Protein AF-A0A2N1MRS5-F1 (afdb_monomer_lite)

Organism: NCBI:txid588596

Radius of gyration: 23.53 Å; chains: 1; bounding box: 61×54×65 Å

Secondary structure (DSSP, 8-state):
-TTTT--S-EEEEEEEEE-----EEETTTTEEESBSS-HHHHB-SSTTHHHHHHHHHHHTT-B--EEEEEEEE-SSTTPPPEEEEEEEE-S---HHHHHHHHHHHHHHHHHTT--EEEEEE---HHHHHHHHHHHH-TT---EEEEEETTTTEEEEEEEETTEE-EEEE-HHHHHHHHHHHHHS-SS-EEETTEEE-HHHHHHHHHSTT-TTB-SSS-B-GGGTSS--TT-HHHHHHHTSHHHHHTTEETTEEPTTTHHHHHHHHHHHHHHHHHH-SS--HHHHHHHHHHHHHHHHHHHHHHHHHHHHTTTSS--HHHHSS-HHHHHHHHHHHHHHHHHHHHHHHH-TTS---GGGGS--

Sequence (360 aa):
MEVLKWTGPVVVIMDCTKICTKLTYSQELGCIVESTLSFDSTNVITYDDIHLKIKEIQDNKAITSQVRCVVLKIPISRIPPVVITLSPTKGDSKTQEIYAILKKIVDMSIQANINLISIGAHGAITEYNAQVLLMQGNDIQEFLTYDNKIYNVHFRAPIYSGKPIICIQDLKHAKKNGRNAIHSGAHFLVLGNHTVRYNQIYQLVQEENSALYGRFARPYMRDIINVDKQDDGAVYRVFCSTFLAQCQNNGHLDHDKAVLFIYLFIFGELFDLFLNRDISYKTRIIMAMHAYFFLSTWKNYIEQCAILHLAKWYNMNKSCISPQSFNIFCSLAESLVLLILAHRNYYSNYPFFPCEYGTE

pLDDT: mean 88.26, std 10.0, range [37.88, 97.75]

Foldseek 3Di:
DVVVPDPFEKEKEKEKAFDDWDFDQDPVLQFTPQFQDDRVLGHHPDPVCNVVSVVVRVVVVGGFGIWMWMWMDDLDPPGDIDTPDTHTDNVPDALVNLLVVVVVVLVVCVVVVHQYAEYEYQQDPSNVSSLVVQQVPPVADDWDWDDDPVLRDIFIFGQDPNHTYAYAYALLSLLLLLVCLQQVLQAFADDPPATRHLVLLVVLQVDPQHLQDDPPPDGVVCLSPVDDSNDSPSSCSQLDPRNLCSCADVNHGDPNCPVVSVSSPLSSLLSCLQVPPPDDLVSSLVSLVSNLVSLVVSVVVLVVVCVVVVVPPGDCCHHHRHPSSSVNSNSSSSSSVSQVSSCVPPVVVDDDRSNSNHND

Structure (mmCIF, N/CA/C/O backbone):
data_AF-A0A2N1MRS5-F1
#
_entry.id   AF-A0A2N1MRS5-F1
#
loop_
_atom_site.group_PDB
_atom_site.id
_atom_site.type_symbol
_atom_site.label_atom_id
_atom_site.label_alt_id
_atom_site.label_comp_id
_atom_site.label_asym_id
_atom_site.label_entity_id
_atom_site.label_seq_id
_atom_site.pdbx_PDB_ins_code
_atom_site.Cartn_x
_atom_site.Cartn_y
_atom_site.Cartn_z
_atom_site.occupancy
_atom_site.B_iso_or_equiv
_atom_site.auth_seq_id
_atom_site.auth_comp_id
_atom_site.auth_asym_id
_atom_site.auth_atom_id
_atom_site.pdbx_PDB_model_num
ATOM 1 N N . MET A 1 1 ? -20.422 -10.493 13.449 1.00 59.09 1 MET A N 1
ATOM 2 C CA . MET A 1 1 ? -19.806 -11.790 13.081 1.00 59.09 1 MET A CA 1
ATOM 3 C C . MET A 1 1 ? -20.617 -12.980 13.566 1.00 59.09 1 MET A C 1
ATOM 5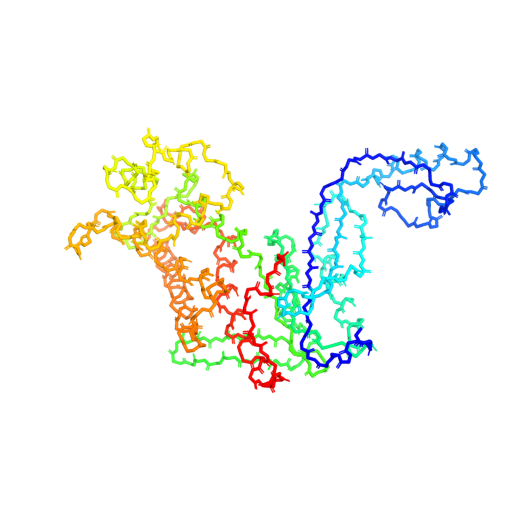 O O . MET A 1 1 ? -20.731 -13.926 12.804 1.00 59.09 1 MET A O 1
ATOM 9 N N . GLU A 1 2 ? -21.234 -12.930 14.750 1.00 60.25 2 GLU A N 1
ATOM 10 C CA . GLU A 1 2 ? -22.045 -14.041 15.282 1.00 60.25 2 GLU A CA 1
ATOM 11 C C . GLU A 1 2 ? -23.216 -14.455 14.379 1.00 60.25 2 GLU A C 1
ATOM 13 O O . GLU A 1 2 ? -23.404 -15.643 14.140 1.00 60.25 2 GLU A O 1
ATOM 18 N N . VAL A 1 3 ? -23.934 -13.494 13.783 1.00 65.94 3 VAL A N 1
ATOM 19 C CA . VAL A 1 3 ? -25.040 -13.784 12.844 1.00 65.94 3 VAL A CA 1
ATOM 20 C C . VAL A 1 3 ? -24.550 -14.504 11.579 1.00 65.94 3 VAL A C 1
ATOM 22 O O . VAL A 1 3 ? -25.229 -15.384 11.063 1.00 65.94 3 VAL A O 1
ATOM 25 N N . LEU A 1 4 ? -23.344 -14.170 11.103 1.00 68.44 4 LEU A N 1
ATOM 26 C CA . LEU A 1 4 ? -22.718 -14.785 9.925 1.00 68.44 4 LEU A CA 1
ATOM 27 C C . LEU A 1 4 ? -21.925 -16.059 10.265 1.00 68.44 4 LEU A C 1
ATOM 29 O O . LEU A 1 4 ? -21.485 -16.751 9.352 1.00 68.44 4 LEU A O 1
ATOM 33 N N . LYS A 1 5 ? -21.687 -16.339 11.557 1.00 81.06 5 LYS A N 1
ATOM 34 C CA . LYS A 1 5 ? -20.779 -17.387 12.065 1.00 81.06 5 LYS A CA 1
ATOM 35 C C . LYS A 1 5 ? -19.408 -17.410 11.367 1.00 81.06 5 LYS A C 1
ATOM 37 O O . LYS A 1 5 ? -18.787 -18.459 11.217 1.00 81.06 5 LYS A O 1
ATOM 42 N N . TRP A 1 6 ? -18.935 -16.242 10.932 1.00 87.88 6 TRP A N 1
ATOM 43 C CA . TRP A 1 6 ? -17.655 -16.106 10.244 1.00 87.88 6 TRP A CA 1
ATOM 44 C C . TRP A 1 6 ? -16.503 -16.255 11.236 1.00 87.88 6 TRP A C 1
ATOM 46 O O . TRP A 1 6 ? -16.427 -15.503 12.206 1.00 87.88 6 TRP A O 1
ATOM 56 N N . THR A 1 7 ? -15.599 -17.199 10.972 1.00 90.00 7 THR A N 1
ATOM 57 C CA . THR A 1 7 ? -14.373 -17.418 11.762 1.00 90.00 7 THR A CA 1
ATOM 58 C C . THR A 1 7 ? -13.104 -17.245 10.922 1.00 90.00 7 THR A C 1
ATOM 60 O O . THR A 1 7 ? -12.004 -17.549 11.375 1.00 90.00 7 THR A O 1
ATOM 63 N N . GLY A 1 8 ? -13.239 -16.750 9.691 1.00 93.12 8 GLY A N 1
ATOM 64 C CA . GLY A 1 8 ? -12.118 -16.500 8.794 1.00 93.12 8 GLY A CA 1
ATOM 65 C C . GLY A 1 8 ? -11.467 -15.132 9.003 1.00 93.12 8 GLY A C 1
ATOM 66 O O . GLY A 1 8 ? -11.785 -14.426 9.964 1.00 93.12 8 GLY A O 1
ATOM 67 N N . PRO A 1 9 ? -10.563 -14.736 8.095 1.00 95.50 9 PRO A N 1
ATOM 68 C CA . PRO A 1 9 ? -9.841 -13.475 8.196 1.00 95.50 9 PRO A CA 1
ATOM 69 C C . PRO A 1 9 ? -10.765 -12.257 8.102 1.00 95.50 9 PRO A C 1
ATOM 71 O O . PRO A 1 9 ? -11.813 -12.290 7.453 1.00 95.50 9 PRO A O 1
ATOM 74 N N . VAL A 1 10 ? -10.345 -11.162 8.729 1.00 95.31 10 VAL A N 1
ATOM 75 C CA . VAL A 1 10 ? -10.998 -9.849 8.701 1.00 95.31 10 VAL A CA 1
ATOM 76 C C . VAL A 1 10 ? -9.936 -8.788 8.444 1.00 95.31 10 VAL A C 1
ATOM 78 O O . VAL A 1 10 ? -8.813 -8.889 8.942 1.00 95.31 10 VAL A O 1
ATOM 81 N N . VAL A 1 11 ? -10.281 -7.777 7.656 1.00 95.50 11 VAL A N 1
ATOM 82 C CA . VAL A 1 11 ? -9.401 -6.649 7.349 1.00 95.50 11 VAL A CA 1
ATOM 83 C C . VAL A 1 11 ? -9.970 -5.370 7.944 1.00 95.50 11 VAL A C 1
ATOM 85 O O . VAL A 1 11 ? -11.188 -5.200 8.034 1.00 95.50 11 VAL A O 1
ATOM 88 N N . VAL A 1 12 ? -9.080 -4.480 8.362 1.00 95.12 12 VAL A N 1
ATOM 89 C CA . VAL A 1 12 ? -9.419 -3.111 8.744 1.00 95.12 12 VAL A CA 1
ATOM 90 C C . VAL A 1 12 ? -8.981 -2.182 7.629 1.00 95.12 12 VAL A C 1
ATOM 92 O O . VAL A 1 12 ? -7.875 -2.308 7.116 1.00 95.12 12 VAL A O 1
ATOM 95 N N . ILE A 1 13 ? -9.832 -1.231 7.283 1.00 92.50 13 ILE A N 1
ATOM 96 C CA . ILE A 1 13 ? -9.544 -0.168 6.327 1.00 92.50 13 ILE A CA 1
ATOM 97 C C . ILE A 1 13 ? -9.707 1.158 7.058 1.00 92.50 13 ILE A C 1
ATOM 99 O O . ILE A 1 13 ? -10.668 1.339 7.809 1.00 92.50 13 ILE A O 1
ATOM 103 N N . MET A 1 14 ? -8.767 2.073 6.851 1.00 90.75 14 MET A N 1
ATOM 104 C CA . MET A 1 14 ? -8.806 3.405 7.435 1.00 90.75 14 MET A CA 1
ATOM 105 C C . MET A 1 14 ? -8.568 4.465 6.365 1.00 90.75 14 MET A C 1
ATOM 107 O O . MET A 1 14 ? -7.627 4.354 5.581 1.00 90.75 14 MET A O 1
ATOM 111 N N . ASP A 1 15 ? -9.405 5.500 6.374 1.00 88.06 15 ASP A N 1
ATOM 112 C CA . ASP A 1 15 ? -9.257 6.668 5.507 1.00 88.06 15 ASP A CA 1
ATOM 113 C C . ASP A 1 15 ? -9.795 7.934 6.193 1.00 88.06 15 ASP A C 1
ATOM 115 O O . ASP A 1 15 ? -10.580 7.865 7.147 1.00 88.06 15 ASP A O 1
ATOM 119 N N . CYS A 1 16 ? -9.363 9.101 5.721 1.00 88.81 16 CYS A N 1
ATOM 120 C CA . CYS A 1 16 ? -9.832 10.401 6.183 1.00 88.81 16 CYS A CA 1
ATOM 121 C C . CYS A 1 16 ? -10.627 11.101 5.076 1.00 88.81 16 CYS A C 1
ATOM 123 O O . CYS A 1 16 ? -10.085 11.502 4.047 1.00 88.81 16 CYS A O 1
ATOM 125 N N . THR A 1 17 ? -11.913 11.343 5.315 1.00 87.94 17 THR A N 1
ATOM 126 C CA . THR A 1 17 ? -12.773 12.076 4.378 1.00 87.94 17 THR A CA 1
ATOM 127 C C . THR A 1 17 ? -12.916 13.529 4.815 1.00 87.94 17 THR A C 1
ATOM 129 O O . THR A 1 17 ? -13.194 13.813 5.979 1.00 87.94 17 THR A O 1
ATOM 132 N N . LYS A 1 18 ? -12.742 14.472 3.883 1.00 89.25 18 LYS A N 1
ATOM 133 C CA . LYS A 1 18 ? -12.986 15.900 4.139 1.00 89.25 18 LYS A CA 1
ATOM 134 C C . LYS A 1 18 ? -14.472 16.165 4.351 1.00 89.25 18 LYS A C 1
ATOM 136 O O . LYS A 1 18 ? -15.300 15.661 3.596 1.00 89.25 18 LYS A O 1
ATOM 141 N N . ILE A 1 19 ? -14.783 17.008 5.328 1.00 89.81 19 ILE A N 1
ATOM 142 C CA . ILE A 1 19 ? -16.147 17.464 5.608 1.00 89.81 19 ILE A CA 1
ATOM 143 C C . ILE A 1 19 ? -16.257 18.978 5.424 1.00 89.81 19 ILE A C 1
ATOM 145 O O . ILE A 1 19 ? -15.255 19.698 5.438 1.00 89.81 19 ILE A O 1
ATOM 149 N N . CYS A 1 20 ? -17.480 19.469 5.234 1.00 86.75 20 CYS A N 1
ATOM 150 C CA . CYS A 1 20 ? -17.743 20.900 5.318 1.00 86.75 20 CYS A CA 1
ATOM 151 C C . CYS A 1 20 ? -17.624 21.319 6.783 1.00 86.75 20 CYS A C 1
ATOM 153 O O . CYS A 1 20 ? -18.300 20.754 7.627 1.00 86.75 20 CYS A O 1
ATOM 155 N N . THR A 1 21 ? -16.750 22.273 7.089 1.00 84.06 21 THR A N 1
ATOM 156 C CA . THR A 1 21 ? -16.469 22.662 8.473 1.00 84.06 21 THR A CA 1
ATOM 157 C C . THR A 1 21 ? -17.586 23.538 9.034 1.00 84.06 21 THR A C 1
ATOM 159 O O . THR A 1 21 ? -17.714 24.696 8.613 1.00 84.06 21 THR A O 1
ATOM 162 N N . LYS A 1 22 ? -18.372 23.036 9.991 1.00 86.62 22 LYS A N 1
ATOM 163 C CA . LYS A 1 22 ? -19.460 23.797 10.609 1.00 86.62 22 LYS A CA 1
ATOM 164 C C . LYS A 1 22 ? -19.758 23.361 12.050 1.00 86.62 22 LYS A C 1
ATOM 166 O O . LYS A 1 22 ? -20.411 22.360 12.316 1.00 86.62 22 LYS A O 1
ATOM 171 N N . LEU A 1 23 ? -19.444 24.229 13.008 1.00 88.88 23 LEU A N 1
ATOM 172 C CA . LEU A 1 23 ? -19.906 24.031 14.383 1.00 88.88 23 LEU A CA 1
ATOM 173 C C . LEU A 1 23 ? -21.428 24.167 14.453 1.00 88.88 23 LEU A C 1
ATOM 175 O O . LEU A 1 23 ? -21.988 25.214 14.121 1.00 88.88 23 LEU A O 1
ATOM 179 N N . THR A 1 24 ? -22.087 23.098 14.886 1.00 88.69 24 THR A N 1
ATOM 180 C CA . THR A 1 24 ? -23.544 23.041 15.022 1.00 88.69 24 THR A CA 1
ATOM 181 C C . THR A 1 24 ? -23.887 22.446 16.381 1.00 88.69 24 THR A C 1
ATOM 183 O O . THR A 1 24 ? -23.226 21.519 16.839 1.00 88.69 24 THR A O 1
ATOM 186 N N . TYR A 1 25 ? -24.911 22.975 17.044 1.00 90.62 25 TYR A N 1
ATOM 187 C CA . TYR A 1 25 ? -25.465 22.345 18.239 1.00 90.62 25 TYR A CA 1
ATOM 188 C C . TYR A 1 25 ? -26.387 21.192 17.831 1.00 90.62 25 TYR A C 1
ATOM 190 O O . TYR A 1 25 ? -27.307 21.391 17.034 1.00 90.62 25 TYR A O 1
ATOM 198 N N . SER A 1 26 ? -26.145 19.998 18.369 1.00 90.12 26 SER A N 1
ATOM 199 C CA . SER A 1 26 ? -27.042 18.855 18.218 1.00 90.12 26 SER A CA 1
ATOM 200 C C . SER A 1 26 ? -27.942 18.751 19.443 1.00 90.12 26 SER A C 1
ATOM 202 O O . SER A 1 26 ? -27.465 18.454 20.535 1.00 90.12 26 SER A O 1
ATOM 204 N N . GLN A 1 27 ? -29.247 18.963 19.258 1.00 87.25 27 GLN A N 1
ATOM 205 C CA . GLN A 1 27 ? -30.243 18.772 20.319 1.00 87.25 27 GLN A CA 1
ATOM 206 C C . GLN A 1 27 ? -30.321 17.313 20.780 1.00 87.25 27 GLN A C 1
ATOM 208 O O . GLN A 1 27 ? -30.519 17.057 21.960 1.00 87.25 27 GLN A O 1
ATOM 213 N N . GLU A 1 28 ? -30.137 16.364 19.860 1.00 90.12 28 GLU A N 1
ATOM 214 C CA . GLU A 1 28 ? -30.202 14.931 20.156 1.00 90.12 28 GLU A CA 1
ATOM 215 C C . GLU A 1 28 ? -29.023 14.469 21.020 1.00 90.12 28 GLU A C 1
ATOM 217 O O . GLU A 1 28 ? -29.198 13.673 21.938 1.00 90.12 28 GLU A O 1
ATOM 222 N N . LEU A 1 29 ? -27.824 14.999 20.755 1.00 87.56 29 LEU A N 1
ATOM 223 C CA . LEU A 1 29 ? -26.613 14.658 21.509 1.00 87.56 29 LEU A CA 1
ATOM 224 C C . LEU A 1 29 ? -26.349 15.605 22.688 1.00 87.56 29 LEU A C 1
ATOM 226 O O . LEU A 1 29 ? -25.484 15.319 23.510 1.00 87.56 29 LEU A O 1
ATOM 230 N N . GLY A 1 30 ? -27.045 16.741 22.757 1.00 90.81 30 GLY A N 1
ATOM 231 C CA . GLY A 1 30 ? -26.833 17.765 23.779 1.00 90.81 30 GLY A CA 1
ATOM 232 C C . GLY A 1 30 ? -25.467 18.457 23.706 1.00 90.81 30 GLY A C 1
ATOM 233 O O . GLY A 1 30 ? -25.034 19.041 24.690 1.00 90.81 30 GLY A O 1
ATOM 234 N N . CYS A 1 31 ? -24.761 18.418 22.572 1.00 91.56 31 CYS A N 1
ATOM 235 C CA . CYS A 1 31 ? -23.399 18.947 22.461 1.00 91.56 31 CYS A CA 1
ATOM 236 C C . CYS A 1 31 ? -23.152 19.709 21.152 1.00 91.56 31 CYS A C 1
ATOM 238 O O . CYS A 1 31 ? -23.919 19.613 20.187 1.00 91.56 31 CYS A O 1
ATOM 240 N N . ILE A 1 32 ? -22.060 20.476 21.113 1.00 90.25 32 ILE A N 1
ATOM 241 C CA . ILE A 1 32 ? -21.549 21.048 19.863 1.00 90.25 32 ILE A CA 1
ATOM 242 C C . ILE A 1 32 ? -20.824 19.951 19.075 1.00 90.25 32 ILE A C 1
ATOM 244 O O . ILE A 1 32 ? -19.834 19.384 19.546 1.00 90.25 32 ILE A O 1
ATOM 248 N N . VAL A 1 33 ? -21.312 19.671 17.867 1.00 88.50 33 VAL A N 1
ATOM 249 C CA . VAL A 1 33 ? -20.729 18.693 16.939 1.00 88.50 33 VAL A CA 1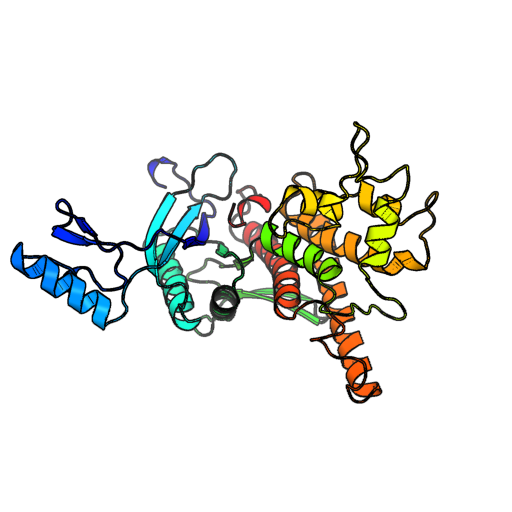
ATOM 250 C C . VAL A 1 33 ? -19.720 19.344 15.988 1.00 88.50 33 VAL A C 1
ATOM 252 O O . VAL A 1 33 ? -19.610 20.568 15.910 1.00 88.50 33 VAL A O 1
ATOM 255 N N . GLU A 1 34 ? -18.969 18.504 15.268 1.00 85.00 34 GLU A N 1
ATOM 256 C CA . GLU A 1 34 ? -17.892 18.905 14.344 1.00 85.00 34 GLU A CA 1
ATOM 257 C C . GLU A 1 34 ? -16.701 19.606 15.026 1.00 85.00 34 GLU A C 1
ATOM 259 O O . GLU A 1 34 ? -15.955 20.383 14.424 1.00 85.00 34 GLU A O 1
ATOM 264 N N . SER A 1 35 ? -16.450 19.244 16.284 1.00 89.25 35 SER A N 1
ATOM 265 C CA . SER A 1 35 ? -15.265 19.617 17.057 1.00 89.25 35 SER A CA 1
ATOM 266 C C . SER A 1 35 ? -14.330 18.421 17.250 1.00 89.25 35 SER A C 1
ATOM 268 O O . SER A 1 35 ? -14.785 17.283 17.356 1.00 89.25 35 SER A O 1
ATOM 270 N N . THR A 1 36 ? -13.024 18.676 17.331 1.00 87.75 36 THR A N 1
ATOM 271 C CA . THR A 1 36 ? -12.027 17.659 17.705 1.00 87.75 36 THR A CA 1
ATOM 272 C C . THR A 1 36 ? -11.884 17.488 19.218 1.00 87.75 36 THR A C 1
ATOM 274 O O . THR A 1 36 ? -11.064 16.685 19.658 1.00 87.75 36 THR A O 1
ATOM 277 N N . LEU A 1 37 ? -12.603 18.278 20.022 1.00 89.00 37 LEU A N 1
ATOM 278 C CA . LEU A 1 37 ? -12.591 18.141 21.477 1.00 89.00 37 LEU A CA 1
ATOM 279 C C . LEU A 1 37 ? -13.489 16.978 21.938 1.00 89.00 37 LEU A C 1
ATOM 281 O O . LEU A 1 37 ? -14.309 16.464 21.177 1.00 89.00 37 LEU A O 1
ATOM 285 N N . SER A 1 38 ? -13.322 16.547 23.190 1.00 87.38 38 SER A N 1
ATOM 286 C CA . SER A 1 38 ? -14.124 15.464 23.766 1.00 87.38 38 SER A CA 1
ATOM 287 C C . SER A 1 38 ? -15.578 15.883 23.977 1.00 87.38 38 SER A C 1
ATOM 289 O O . SER A 1 38 ? -15.875 17.066 24.145 1.00 87.38 38 SER A O 1
ATOM 291 N N . PHE A 1 39 ? -16.475 14.899 24.062 1.00 86.62 39 PHE A N 1
ATOM 292 C CA . PHE A 1 39 ? -17.882 15.136 24.387 1.00 86.62 39 PHE A CA 1
ATOM 293 C C . PHE A 1 39 ? -18.048 15.991 25.651 1.00 86.62 39 PHE A C 1
ATOM 295 O O . PHE A 1 39 ? -18.755 16.988 25.622 1.00 86.62 39 PHE A O 1
ATOM 302 N N . ASP A 1 40 ? -17.323 15.674 26.726 1.00 86.94 40 ASP A N 1
ATOM 303 C CA . ASP A 1 40 ? -17.431 16.398 28.002 1.00 86.94 40 ASP A CA 1
ATOM 304 C C . ASP A 1 40 ? -17.091 17.887 27.872 1.00 86.94 40 ASP A C 1
ATOM 306 O O . ASP A 1 40 ? -17.656 18.731 28.564 1.00 86.94 40 ASP A O 1
ATOM 310 N N . SER A 1 41 ? -16.181 18.225 26.958 1.00 85.56 41 SER A N 1
ATOM 311 C CA . SER A 1 41 ? -15.789 19.612 26.709 1.00 85.56 41 SER A CA 1
ATOM 312 C C . SER A 1 41 ? -16.766 20.369 25.806 1.00 85.56 41 SER A C 1
ATOM 314 O O . SER A 1 41 ? -16.842 21.594 25.908 1.00 85.56 41 SER A O 1
ATOM 316 N N . THR A 1 42 ? -17.524 19.668 24.955 1.00 88.75 42 THR A N 1
ATOM 317 C CA . THR A 1 42 ? -18.494 20.261 24.018 1.00 88.75 42 THR A CA 1
ATOM 318 C C . THR A 1 42 ? -19.948 20.108 24.455 1.00 88.75 42 THR A C 1
ATOM 320 O O . THR A 1 42 ? -20.839 20.623 23.776 1.00 88.75 42 THR A O 1
ATOM 323 N N . ASN A 1 43 ? -20.190 19.411 25.564 1.00 91.88 43 ASN A N 1
ATOM 324 C CA . ASN A 1 43 ? -21.505 19.223 26.156 1.00 91.88 43 ASN A CA 1
ATOM 325 C C . ASN A 1 43 ? -22.111 20.572 26.576 1.00 91.88 43 ASN A C 1
ATOM 327 O O . ASN A 1 43 ? -21.421 21.440 27.121 1.00 91.88 43 ASN A O 1
ATOM 331 N N . VAL A 1 44 ? -23.402 20.739 26.308 1.00 88.38 44 VAL A N 1
ATOM 332 C CA . VAL A 1 44 ? -24.176 21.958 26.545 1.00 88.38 44 VAL A CA 1
ATOM 333 C C . VAL A 1 44 ? -25.259 21.624 27.563 1.00 88.38 44 VAL A C 1
ATOM 335 O O . VAL A 1 44 ? -26.181 20.864 27.274 1.00 88.38 44 VAL A O 1
ATOM 338 N N . ILE A 1 45 ? -25.153 22.204 28.759 1.00 86.44 45 ILE A N 1
ATOM 339 C CA . ILE A 1 45 ? -26.121 21.980 29.841 1.00 86.44 45 ILE A CA 1
ATOM 340 C C . ILE A 1 45 ? -27.287 22.965 29.706 1.00 86.44 45 ILE A C 1
ATOM 342 O O . ILE A 1 45 ? -28.446 22.583 29.866 1.00 86.44 45 ILE A O 1
ATOM 346 N N . THR A 1 46 ? -26.994 24.225 29.376 1.00 86.75 46 THR A N 1
ATOM 347 C CA . THR A 1 46 ? -27.992 25.279 29.158 1.00 86.75 46 THR A CA 1
ATOM 348 C C . THR A 1 46 ? -27.817 25.938 27.790 1.00 86.75 46 THR A C 1
ATOM 350 O O . THR A 1 46 ? -26.726 25.945 27.227 1.00 86.75 46 THR A O 1
ATOM 353 N N . TYR A 1 47 ? -28.887 26.520 27.235 1.00 84.19 47 TYR A N 1
ATOM 354 C CA . TYR A 1 47 ? -28.826 27.190 25.926 1.00 84.19 47 TYR A CA 1
ATOM 355 C C . TYR A 1 47 ? -27.809 28.342 25.882 1.00 84.19 47 TYR A C 1
ATOM 357 O O . TYR A 1 47 ? -27.208 28.581 24.835 1.00 84.19 47 TYR A O 1
ATOM 365 N N . ASP A 1 48 ? -27.566 29.005 27.013 1.00 86.00 48 ASP A N 1
ATOM 366 C CA . ASP A 1 48 ? -26.590 30.094 27.117 1.00 86.00 48 ASP A CA 1
ATOM 367 C C . ASP A 1 48 ? -25.141 29.596 26.948 1.00 86.00 48 ASP A C 1
ATOM 369 O O . ASP A 1 48 ? -24.276 30.327 26.451 1.00 86.00 48 ASP A O 1
ATOM 373 N N . ASP A 1 49 ? -24.879 28.320 27.255 1.00 88.25 49 ASP A N 1
ATOM 374 C CA . ASP A 1 49 ? -23.554 27.707 27.116 1.00 88.25 49 ASP A CA 1
ATOM 375 C C . ASP A 1 49 ? -23.156 27.492 25.650 1.00 88.25 49 ASP A C 1
ATOM 377 O O . ASP A 1 49 ? -21.967 27.375 25.351 1.00 88.25 49 ASP A O 1
ATOM 381 N N . ILE A 1 50 ? -24.112 27.473 24.712 1.00 88.88 50 ILE A N 1
ATOM 382 C CA . ILE A 1 50 ? -23.849 27.205 23.287 1.00 88.88 50 ILE A CA 1
ATOM 383 C C . ILE A 1 50 ? -22.808 28.184 22.741 1.00 88.88 50 ILE A C 1
ATOM 385 O O . ILE A 1 50 ? -21.818 27.775 22.130 1.00 88.88 50 ILE A O 1
ATOM 389 N N . HIS A 1 51 ? -23.003 29.483 22.978 1.00 89.75 51 HIS A N 1
ATOM 390 C CA . HIS A 1 51 ? -22.096 30.512 22.473 1.00 89.75 51 HIS A CA 1
ATOM 391 C C . HIS A 1 51 ? -20.726 30.461 23.155 1.00 89.75 51 HIS A C 1
ATOM 393 O O . HIS A 1 51 ? -19.709 30.665 22.489 1.00 89.75 51 HIS A O 1
ATOM 399 N N . LEU A 1 52 ? -20.689 30.142 24.452 1.00 90.12 52 LEU A N 1
ATOM 400 C CA . LEU A 1 52 ? -19.445 29.977 25.204 1.00 90.12 52 LEU A CA 1
ATOM 401 C C . LEU A 1 52 ? -18.637 28.788 24.674 1.00 90.12 52 LEU A C 1
ATOM 403 O O . LEU A 1 52 ? -17.448 28.935 24.395 1.00 90.12 52 LEU A O 1
ATOM 407 N N . LYS A 1 53 ? -19.291 27.645 24.445 1.00 90.94 53 LYS A N 1
ATOM 408 C CA . LYS A 1 53 ? -18.659 26.433 23.910 1.00 90.94 53 LYS A CA 1
ATOM 409 C C . LYS A 1 53 ? -18.188 26.592 22.476 1.00 90.94 53 LYS A C 1
ATOM 411 O O . LYS A 1 53 ? -17.076 26.180 22.153 1.00 90.94 53 LYS A O 1
ATOM 416 N N . ILE A 1 54 ? -18.974 27.242 21.620 1.00 89.81 54 ILE A N 1
ATOM 417 C CA . ILE A 1 54 ? -18.533 27.566 20.257 1.00 89.81 54 ILE A CA 1
ATOM 418 C C . ILE A 1 54 ? -17.278 28.443 20.297 1.00 89.81 54 ILE A C 1
ATOM 420 O O . ILE A 1 54 ? -16.320 28.160 19.574 1.00 89.81 54 ILE A O 1
ATOM 424 N N . LYS A 1 55 ? -17.255 29.468 21.157 1.00 90.12 55 LYS A N 1
ATOM 425 C CA . LYS A 1 55 ? -16.096 30.351 21.300 1.00 90.12 55 LYS A CA 1
ATOM 426 C C . LYS A 1 55 ? -14.868 29.599 21.821 1.00 90.12 55 LYS A C 1
ATOM 428 O O . LYS A 1 55 ? -13.800 29.724 21.239 1.00 90.12 55 LYS A O 1
ATOM 433 N N . GLU A 1 56 ? -15.031 28.743 22.827 1.00 91.44 56 GLU A N 1
ATOM 434 C CA . GLU A 1 56 ? -13.959 27.887 23.355 1.00 91.44 56 GLU A CA 1
ATOM 435 C C . GLU A 1 56 ? -13.361 26.972 22.268 1.00 91.44 56 GLU A C 1
ATOM 437 O O . GLU A 1 56 ? -12.140 26.839 22.151 1.00 91.44 56 GLU A O 1
ATOM 442 N N . ILE A 1 57 ? -14.202 26.370 21.420 1.00 90.38 57 ILE A N 1
ATOM 443 C CA . ILE A 1 57 ? -13.749 25.536 20.296 1.00 90.38 57 ILE A CA 1
ATOM 444 C C . ILE A 1 57 ? -12.978 26.376 19.268 1.00 90.38 57 ILE A C 1
ATOM 446 O O . ILE A 1 57 ? -11.954 25.924 18.745 1.00 90.38 57 ILE A O 1
ATOM 450 N N . GLN A 1 58 ? -13.446 27.591 18.975 1.00 90.25 58 GLN A N 1
ATOM 451 C CA . GLN A 1 58 ? -12.780 28.516 18.054 1.00 90.25 58 GLN A CA 1
ATOM 452 C C . GLN A 1 58 ? -11.424 28.986 18.594 1.00 90.25 58 GLN A C 1
ATOM 454 O O . GLN A 1 58 ? -10.433 28.924 17.861 1.00 90.25 58 GLN A O 1
ATOM 459 N N . ASP A 1 59 ? -11.360 29.370 19.869 1.00 92.00 59 ASP A N 1
ATOM 460 C CA . ASP A 1 59 ? -10.142 29.827 20.544 1.00 92.00 59 ASP A CA 1
ATOM 461 C C . ASP A 1 59 ? -9.081 28.710 20.576 1.00 92.00 59 ASP A C 1
ATOM 463 O O . ASP A 1 59 ? -7.907 28.942 20.274 1.00 92.00 59 ASP A O 1
ATOM 467 N N . ASN A 1 60 ? -9.507 27.461 20.802 1.00 89.94 60 ASN A N 1
ATOM 468 C CA . ASN A 1 60 ? -8.654 26.267 20.731 1.00 89.94 60 ASN A CA 1
ATOM 469 C C . ASN A 1 60 ? -8.361 25.786 19.295 1.00 89.94 60 ASN A C 1
ATOM 471 O O . ASN A 1 60 ? -7.687 24.766 19.094 1.00 89.94 60 ASN A O 1
ATOM 475 N N . LYS A 1 61 ? -8.879 26.481 18.273 1.00 89.38 61 LYS A N 1
ATOM 476 C CA . LYS A 1 61 ? -8.794 26.102 16.851 1.00 89.38 61 LYS A CA 1
ATOM 477 C C . LYS A 1 61 ? -9.237 24.658 16.602 1.00 89.38 61 LYS A C 1
ATOM 479 O O . LYS A 1 61 ? -8.659 23.975 15.759 1.00 89.38 61 LYS A O 1
ATOM 484 N N . ALA A 1 62 ? -10.210 24.161 17.360 1.00 89.19 62 ALA A N 1
ATOM 485 C CA . ALA A 1 62 ? -10.605 22.754 17.425 1.00 89.19 62 ALA A CA 1
ATOM 486 C C . ALA A 1 62 ? -11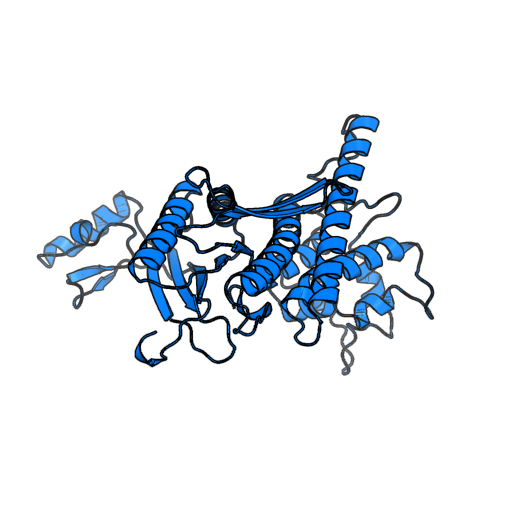.727 22.372 16.443 1.00 89.19 62 ALA A C 1
ATOM 488 O O . ALA A 1 62 ? -12.442 21.398 16.650 1.00 89.19 62 ALA A O 1
ATOM 489 N N . ILE A 1 63 ? -11.873 23.130 15.356 1.00 89.56 63 ILE A N 1
ATOM 490 C CA . ILE A 1 63 ? -12.861 22.860 14.310 1.00 89.56 63 ILE A CA 1
ATOM 491 C C . ILE A 1 63 ? -12.389 21.677 13.465 1.00 89.56 63 ILE A C 1
ATOM 493 O O . ILE A 1 63 ? -11.241 21.637 13.013 1.00 89.56 63 ILE A O 1
ATOM 497 N N . THR A 1 64 ? -13.284 20.721 13.246 1.00 90.12 64 THR A N 1
ATOM 498 C CA . THR A 1 64 ? -13.015 19.524 12.446 1.00 90.12 64 THR A CA 1
ATOM 499 C C . THR A 1 64 ? -13.004 19.867 10.962 1.00 90.12 64 THR A C 1
ATOM 501 O O . THR A 1 64 ? -13.899 20.559 10.485 1.00 90.12 64 THR A O 1
ATOM 504 N N . SER A 1 65 ? -12.019 19.359 10.219 1.00 90.81 65 SER A N 1
ATOM 505 C CA . SER A 1 65 ? -11.949 19.491 8.753 1.00 90.81 65 SER A CA 1
ATOM 506 C C . SER A 1 65 ? -12.096 18.158 8.023 1.00 90.81 65 SER A C 1
ATOM 508 O O . SER A 1 65 ? -12.401 18.117 6.828 1.00 90.81 65 SER A O 1
ATOM 510 N N . GLN A 1 66 ? -11.875 17.057 8.738 1.00 91.25 66 GLN A N 1
ATOM 511 C CA . GLN A 1 66 ? -11.902 15.702 8.221 1.00 91.25 66 GLN A CA 1
ATOM 512 C C . GLN A 1 66 ? -12.487 14.752 9.264 1.00 91.25 66 GLN A C 1
ATOM 514 O O . GLN A 1 66 ? -12.374 14.973 10.467 1.00 91.25 66 GLN A O 1
ATOM 519 N N . VAL A 1 67 ? -13.062 13.649 8.810 1.00 90.56 67 VAL A N 1
ATOM 520 C CA . VAL A 1 67 ? -13.462 12.537 9.670 1.00 90.56 67 VAL A CA 1
ATOM 521 C C . VAL A 1 67 ? -12.651 11.324 9.263 1.00 90.56 67 VAL A C 1
ATOM 523 O O . VAL A 1 67 ? -12.653 10.926 8.099 1.00 90.56 67 VAL A O 1
ATOM 526 N N . ARG A 1 68 ? -11.949 10.739 10.231 1.00 90.94 68 ARG A N 1
ATOM 527 C CA . ARG A 1 68 ? -11.282 9.454 10.068 1.00 90.94 68 ARG A CA 1
ATOM 528 C C . ARG A 1 68 ? -12.306 8.348 10.240 1.00 90.94 68 ARG A C 1
ATOM 530 O O . ARG A 1 68 ? -12.879 8.204 11.319 1.00 90.94 68 ARG A O 1
ATOM 537 N N . CYS A 1 69 ? -12.513 7.576 9.189 1.00 91.81 69 CYS A N 1
ATOM 538 C CA . CYS A 1 69 ? -13.363 6.403 9.198 1.00 91.81 69 CYS A CA 1
ATOM 539 C C . CYS A 1 69 ? -12.493 5.156 9.336 1.00 91.81 69 CYS A C 1
ATOM 541 O O . CYS A 1 69 ? -11.509 5.002 8.613 1.00 91.81 69 CYS A O 1
ATOM 543 N N . VAL A 1 70 ? -12.851 4.275 10.268 1.00 92.88 70 VAL A N 1
ATOM 544 C CA . VAL A 1 70 ? -12.257 2.941 10.393 1.00 92.88 70 VAL A CA 1
ATOM 545 C C . VAL A 1 70 ? -13.349 1.914 10.179 1.00 92.88 70 VAL A C 1
ATOM 547 O O . VAL A 1 70 ? -14.392 1.932 10.841 1.00 92.88 70 VAL A O 1
ATOM 550 N N . VAL A 1 71 ? -13.077 0.994 9.272 1.00 93.88 71 VAL A N 1
ATOM 551 C CA . VAL A 1 71 ? -14.038 0.040 8.746 1.00 93.88 71 VAL A CA 1
ATOM 552 C C . VAL A 1 71 ? -13.493 -1.374 8.898 1.00 93.88 71 VAL A C 1
ATOM 554 O O . VAL A 1 71 ? -12.339 -1.625 8.567 1.00 93.88 71 VAL A O 1
ATOM 557 N N . LEU A 1 72 ? -14.323 -2.309 9.362 1.00 93.94 72 LEU A N 1
ATOM 558 C CA . LEU A 1 72 ? -14.066 -3.747 9.254 1.00 93.94 72 LEU A CA 1
ATOM 559 C C . LEU A 1 72 ? -14.699 -4.296 7.992 1.00 93.94 72 LEU A C 1
ATOM 561 O O . LEU A 1 72 ? -15.866 -4.034 7.703 1.00 93.94 72 LEU A O 1
ATOM 565 N N . LYS A 1 73 ? -13.959 -5.150 7.299 1.00 93.38 73 LYS A N 1
ATOM 566 C CA . LYS A 1 73 ? -14.435 -5.844 6.111 1.00 93.38 73 LYS A CA 1
ATOM 567 C C . LYS A 1 73 ? -14.029 -7.311 6.184 1.00 93.38 73 LYS A C 1
ATOM 569 O O . LYS A 1 73 ? -12.915 -7.652 6.577 1.00 93.38 73 LYS A O 1
ATOM 574 N N . ILE A 1 74 ? -14.949 -8.196 5.816 1.00 94.00 74 ILE A N 1
ATOM 575 C CA . ILE A 1 74 ? -14.590 -9.579 5.494 1.00 94.00 74 ILE A CA 1
ATOM 576 C C . ILE A 1 74 ? -14.048 -9.538 4.062 1.00 94.00 74 ILE A C 1
ATOM 578 O O . ILE A 1 74 ? -14.759 -9.023 3.199 1.00 94.00 74 ILE A O 1
ATOM 582 N N . PRO A 1 75 ? -12.827 -10.034 3.786 1.00 92.56 75 PRO A N 1
ATOM 583 C CA . PRO A 1 75 ? -12.166 -9.883 2.490 1.00 92.56 75 PRO A CA 1
ATOM 584 C C . PRO A 1 75 ? -12.732 -10.859 1.442 1.00 92.56 75 PRO A C 1
ATOM 586 O O . PRO A 1 75 ? -12.016 -11.661 0.847 1.00 92.56 75 PRO A O 1
ATOM 589 N N . ILE A 1 76 ? -14.050 -10.815 1.254 1.00 88.62 76 ILE A N 1
ATOM 590 C CA . ILE A 1 76 ? -14.824 -11.565 0.272 1.00 88.62 76 ILE A CA 1
ATOM 591 C C . ILE A 1 76 ? -15.793 -10.583 -0.375 1.00 88.62 76 ILE A C 1
ATOM 593 O O . ILE A 1 76 ? -16.471 -9.807 0.300 1.00 88.62 76 ILE A O 1
ATOM 597 N N . SER A 1 77 ? -15.884 -10.660 -1.698 1.00 83.50 77 SER A N 1
ATOM 598 C CA . SER A 1 77 ? -16.761 -9.795 -2.471 1.00 83.50 77 SER A CA 1
ATOM 599 C C . SER A 1 77 ? -18.221 -9.891 -2.012 1.00 83.50 77 SER A C 1
ATOM 601 O O . SER A 1 77 ? -18.711 -10.969 -1.670 1.00 83.50 77 SER A O 1
ATOM 603 N N . ARG A 1 78 ? -18.940 -8.763 -2.091 1.00 85.19 78 ARG A N 1
ATOM 604 C CA . ARG A 1 78 ? -20.378 -8.617 -1.776 1.00 85.19 78 ARG A CA 1
ATOM 605 C C . ARG A 1 78 ? -20.754 -8.703 -0.295 1.00 85.19 78 ARG A C 1
ATOM 607 O O . ARG A 1 78 ? -21.943 -8.648 0.010 1.00 85.19 78 ARG A O 1
ATOM 614 N N . ILE A 1 79 ? -19.789 -8.789 0.618 1.00 87.06 79 ILE A N 1
ATOM 615 C CA . ILE A 1 79 ? -20.060 -8.588 2.044 1.00 87.06 79 ILE A CA 1
ATOM 616 C C . ILE A 1 79 ? -19.884 -7.099 2.358 1.00 87.06 79 ILE A C 1
ATOM 618 O O . ILE A 1 79 ? -18.799 -6.563 2.122 1.00 87.06 79 ILE A O 1
ATOM 622 N N . PRO A 1 80 ? -20.923 -6.411 2.866 1.00 88.44 80 PRO A N 1
ATOM 623 C CA . PRO A 1 80 ? -20.810 -4.997 3.166 1.00 88.44 80 PRO A CA 1
ATOM 624 C C . PRO A 1 80 ? -19.832 -4.765 4.329 1.00 88.44 80 PRO A C 1
ATOM 626 O O . PRO A 1 80 ? -19.843 -5.523 5.307 1.00 88.44 80 PRO A O 1
ATOM 629 N N . PRO A 1 81 ? -19.000 -3.717 4.246 1.00 91.38 81 PRO A N 1
ATOM 630 C CA . PRO A 1 81 ? -18.176 -3.291 5.363 1.00 91.38 81 PRO A CA 1
ATOM 631 C C . PRO A 1 81 ? -19.012 -2.804 6.556 1.00 91.38 81 PRO A C 1
ATOM 633 O O . PRO A 1 81 ? -20.140 -2.336 6.400 1.00 91.38 81 PRO A O 1
ATOM 636 N N . VAL A 1 82 ? -18.421 -2.849 7.749 1.00 91.69 82 VAL A N 1
ATOM 637 C CA . VAL A 1 82 ? -18.995 -2.316 8.990 1.00 91.69 82 VAL A CA 1
ATOM 638 C C . VAL A 1 82 ? -18.112 -1.187 9.506 1.00 91.69 82 VAL A C 1
ATOM 640 O O . VAL A 1 82 ? -16.936 -1.397 9.794 1.00 91.69 82 VAL A O 1
ATOM 643 N N . VAL A 1 83 ? -18.679 0.007 9.658 1.00 93.12 83 VAL A N 1
ATOM 644 C CA . VAL A 1 83 ? -17.986 1.141 10.285 1.00 93.12 83 VAL A CA 1
ATOM 645 C C . VAL A 1 83 ? -17.841 0.866 11.783 1.00 93.12 83 VAL A C 1
ATOM 647 O O . VAL A 1 83 ? -18.842 0.643 12.461 1.00 93.12 83 VAL A O 1
ATOM 650 N N . ILE A 1 84 ? -16.609 0.874 12.303 1.00 91.25 84 ILE A N 1
ATOM 651 C CA . ILE A 1 84 ? -16.351 0.725 13.747 1.00 91.25 84 ILE A CA 1
ATOM 652 C C . ILE A 1 84 ? -16.280 2.087 14.430 1.00 91.25 84 ILE A C 1
ATOM 654 O O . ILE A 1 84 ? -16.772 2.256 15.541 1.00 91.25 84 ILE A O 1
ATOM 658 N N . THR A 1 85 ? -15.603 3.048 13.798 1.00 91.12 85 THR A N 1
ATOM 659 C CA . THR A 1 85 ? -15.406 4.374 14.385 1.00 91.12 85 THR A CA 1
ATOM 660 C C . THR A 1 85 ? -15.347 5.454 13.318 1.00 91.12 85 THR A C 1
ATOM 662 O O . THR A 1 85 ? -14.774 5.267 12.243 1.00 91.12 85 THR A O 1
ATOM 665 N N . LEU A 1 86 ? -15.932 6.597 13.665 1.00 90.81 86 LEU A N 1
ATOM 666 C CA . LEU A 1 86 ? -15.813 7.869 12.972 1.00 90.81 86 LEU A CA 1
ATOM 667 C C . LEU A 1 86 ? -15.203 8.851 13.965 1.00 90.81 86 LEU A C 1
ATOM 669 O O . LEU A 1 86 ? -15.806 9.158 14.991 1.00 90.81 86 LEU A O 1
ATOM 673 N N . SER A 1 87 ? -13.985 9.305 13.696 1.00 88.88 87 SER A N 1
ATOM 674 C CA . SER A 1 87 ? -13.248 10.176 14.610 1.00 88.88 87 SER A CA 1
ATOM 675 C C . SER A 1 87 ? -12.954 11.520 13.943 1.00 88.88 87 SER A C 1
ATOM 677 O O . SER A 1 87 ? -12.291 11.538 12.902 1.00 88.88 87 SER A O 1
ATOM 679 N N . PRO A 1 88 ? -13.420 12.647 14.508 1.00 89.50 88 PRO A N 1
ATOM 680 C CA . PRO A 1 88 ? -13.131 13.966 13.962 1.00 89.50 88 PRO A CA 1
ATOM 681 C C . PRO A 1 88 ? -11.629 14.265 14.030 1.00 89.50 88 PRO A C 1
ATOM 683 O O . PRO A 1 88 ? -10.953 13.954 15.011 1.00 89.50 88 PRO A O 1
ATOM 686 N N . THR A 1 89 ? -11.091 14.870 12.976 1.00 88.81 89 THR A N 1
ATOM 687 C CA . THR A 1 89 ? -9.689 15.285 12.877 1.00 88.81 89 THR A CA 1
ATOM 688 C C . THR A 1 89 ? -9.546 16.555 12.033 1.00 88.81 89 THR A C 1
ATOM 690 O O . THR A 1 89 ? -10.444 16.950 11.285 1.00 88.81 89 THR A O 1
ATOM 693 N N . LYS A 1 90 ? -8.401 17.231 12.151 1.00 87.25 90 LYS A N 1
ATOM 694 C CA . LYS A 1 90 ? -8.049 18.383 11.304 1.00 87.25 90 LYS A CA 1
ATOM 695 C C . LYS A 1 90 ? -7.209 17.981 10.089 1.00 87.25 90 LYS A C 1
ATOM 697 O O . LYS A 1 90 ? -6.831 18.839 9.293 1.00 87.25 90 LYS A O 1
ATOM 702 N N . GLY A 1 91 ? -6.911 16.687 9.948 1.00 82.25 91 GLY A N 1
ATOM 703 C CA . GLY A 1 91 ? -6.018 16.171 8.909 1.00 82.25 91 GLY A CA 1
ATOM 704 C C . GLY A 1 91 ? -4.533 16.427 9.181 1.00 82.25 91 GLY A C 1
ATOM 705 O O . GLY A 1 91 ? -3.712 16.244 8.289 1.00 82.25 91 GLY A O 1
ATOM 706 N N . ASP A 1 92 ? -4.184 16.843 10.399 1.00 83.75 92 ASP A N 1
ATOM 707 C CA . ASP A 1 92 ? -2.823 17.133 10.865 1.00 83.75 92 ASP A CA 1
ATOM 708 C C . ASP A 1 92 ? -2.298 16.082 11.862 1.00 83.75 92 ASP A C 1
ATOM 710 O O . ASP A 1 92 ? -1.266 16.291 12.501 1.00 83.75 92 ASP A O 1
ATOM 714 N N . SER A 1 93 ? -2.994 14.942 11.983 1.00 85.50 93 SER A N 1
ATOM 715 C CA . SER A 1 93 ? -2.630 13.873 12.917 1.00 85.50 93 SER A CA 1
ATOM 716 C C . SER A 1 93 ? -1.200 13.391 12.684 1.00 85.50 93 SER A C 1
ATOM 718 O O . SER A 1 93 ? -0.799 13.067 11.558 1.00 85.50 93 SER A O 1
ATOM 720 N N . LYS A 1 94 ? -0.437 13.290 13.771 1.00 91.62 94 LYS A N 1
ATOM 721 C CA . LYS A 1 94 ? 0.957 12.837 13.724 1.00 91.62 94 LYS A CA 1
ATOM 722 C C . LYS A 1 94 ? 1.033 11.320 13.584 1.00 91.62 94 LYS A C 1
ATOM 724 O O . LYS A 1 94 ? 0.152 10.592 14.034 1.00 91.62 94 LYS A O 1
ATOM 729 N N . THR A 1 95 ? 2.154 10.829 13.056 1.00 92.19 95 THR A N 1
ATOM 730 C CA . THR A 1 95 ? 2.443 9.390 12.927 1.00 92.19 95 THR A CA 1
ATOM 731 C C . THR A 1 95 ? 2.186 8.611 14.223 1.00 92.19 95 THR A C 1
ATOM 733 O O . THR A 1 95 ? 1.581 7.549 14.183 1.00 92.19 95 THR A O 1
ATOM 736 N N . GLN A 1 96 ? 2.605 9.143 15.378 1.00 94.38 96 GLN A N 1
ATOM 737 C CA . GLN A 1 96 ? 2.441 8.467 16.674 1.00 94.38 96 GLN A CA 1
ATOM 738 C C . GLN A 1 96 ? 0.979 8.378 17.130 1.00 94.38 96 GLN A C 1
ATOM 740 O O . GLN A 1 96 ? 0.572 7.375 17.705 1.00 94.38 96 GLN A O 1
ATOM 745 N N . GLU A 1 97 ? 0.169 9.396 16.834 1.00 92.81 97 GLU A N 1
ATOM 746 C CA . GLU A 1 97 ? -1.265 9.389 17.146 1.00 92.81 97 GLU A CA 1
ATOM 747 C C . GLU A 1 97 ? -1.990 8.344 16.294 1.00 92.81 97 GLU A C 1
ATOM 749 O O . GLU A 1 97 ? -2.806 7.577 16.801 1.00 92.81 97 GLU A O 1
ATOM 754 N N . ILE A 1 98 ? -1.644 8.264 15.005 1.00 92.75 98 ILE A N 1
ATOM 755 C CA . ILE A 1 98 ? -2.192 7.251 14.097 1.00 92.75 98 ILE A CA 1
ATOM 756 C C . ILE A 1 98 ? -1.741 5.853 14.533 1.00 92.75 98 ILE A C 1
ATOM 758 O O . ILE A 1 98 ? -2.563 4.946 14.609 1.00 92.75 98 ILE A O 1
ATOM 762 N N . TYR A 1 99 ? -0.467 5.680 14.890 1.00 94.62 99 TYR A N 1
ATOM 763 C CA . TYR A 1 99 ? 0.055 4.416 15.412 1.00 94.62 99 TYR A CA 1
ATOM 764 C C . TYR A 1 99 ? -0.700 3.959 16.669 1.00 94.62 99 TYR A C 1
ATOM 766 O O . TYR A 1 99 ? -1.101 2.799 16.748 1.00 94.62 99 TYR A O 1
ATOM 774 N N . ALA A 1 100 ? -0.977 4.868 17.610 1.00 94.44 100 ALA A N 1
ATOM 775 C CA . ALA A 1 100 ? -1.764 4.558 18.802 1.00 94.44 100 ALA A CA 1
ATOM 776 C C . ALA A 1 100 ? -3.190 4.090 18.455 1.00 94.44 100 ALA A C 1
ATOM 778 O O . ALA A 1 100 ? -3.694 3.145 19.066 1.00 94.44 100 ALA A O 1
ATOM 779 N N . ILE A 1 101 ? -3.825 4.697 17.444 1.00 93.12 101 ILE A N 1
ATOM 780 C CA . ILE A 1 101 ? -5.128 4.247 16.931 1.00 93.12 101 ILE A CA 1
ATOM 781 C C . ILE A 1 101 ? -5.017 2.832 16.351 1.00 93.12 101 ILE A C 1
ATOM 783 O O . ILE A 1 101 ? -5.817 1.968 16.711 1.00 93.12 101 ILE A O 1
ATOM 787 N N . LEU A 1 102 ? -4.019 2.570 15.498 1.00 94.50 102 LEU A N 1
ATOM 788 C CA . LEU A 1 102 ? -3.807 1.246 14.905 1.00 94.50 102 LEU A CA 1
ATOM 789 C C . LEU A 1 102 ? -3.581 0.180 15.981 1.00 94.50 102 LEU A C 1
ATOM 791 O O . LEU A 1 102 ? -4.219 -0.870 15.950 1.00 94.50 102 LEU A O 1
ATOM 795 N N . LYS A 1 103 ? -2.737 0.470 16.975 1.00 94.94 103 LYS A N 1
ATOM 796 C CA . LYS A 1 103 ? -2.465 -0.438 18.091 1.00 94.94 103 LYS A CA 1
ATOM 797 C C . LYS A 1 103 ? -3.728 -0.729 18.905 1.00 94.94 103 LYS A C 1
ATOM 799 O O . LYS A 1 103 ? -4.024 -1.891 19.167 1.00 94.94 103 LYS A O 1
ATOM 804 N N . LYS A 1 104 ? -4.532 0.298 19.201 1.00 95.06 104 LYS A N 1
ATOM 805 C CA . LYS A 1 104 ? -5.824 0.131 19.879 1.00 95.06 104 LYS A CA 1
ATOM 806 C C . LYS A 1 104 ? -6.780 -0.757 19.079 1.00 95.06 104 LYS A C 1
ATOM 808 O O . LYS A 1 104 ? -7.469 -1.581 19.670 1.00 95.06 104 LYS A O 1
ATOM 813 N N . ILE A 1 105 ? -6.822 -0.624 17.751 1.00 94.94 105 ILE A N 1
ATOM 814 C CA . ILE A 1 105 ? -7.633 -1.496 16.884 1.00 94.94 105 ILE A CA 1
ATOM 815 C C . ILE A 1 105 ? -7.164 -2.950 16.978 1.00 94.94 105 ILE A C 1
ATOM 817 O O . ILE A 1 105 ? -8.000 -3.845 17.111 1.00 94.94 105 ILE A O 1
ATOM 821 N N . VAL A 1 106 ? -5.850 -3.189 16.957 1.00 95.31 106 VAL A N 1
ATOM 822 C CA . VAL A 1 106 ? -5.280 -4.529 17.148 1.00 95.31 106 VAL A CA 1
ATOM 823 C C . VAL A 1 106 ? -5.701 -5.105 18.499 1.00 95.31 106 VAL A C 1
ATOM 825 O O . VAL A 1 106 ? -6.267 -6.198 18.541 1.00 95.31 106 VAL A O 1
ATOM 828 N N . ASP A 1 107 ? -5.521 -4.357 19.584 1.00 94.88 107 ASP A N 1
ATOM 829 C CA . ASP A 1 107 ? -5.841 -4.825 20.935 1.00 94.88 107 ASP A CA 1
ATOM 830 C C . ASP A 1 107 ? -7.350 -5.097 21.104 1.00 94.88 107 ASP A C 1
ATOM 832 O O . ASP A 1 107 ? -7.739 -6.144 21.627 1.00 94.88 107 ASP A O 1
ATOM 836 N N . MET A 1 108 ? -8.215 -4.223 20.572 1.00 94.81 108 MET A N 1
ATOM 837 C CA . MET A 1 108 ? -9.669 -4.446 20.545 1.00 94.81 108 MET A CA 1
ATOM 838 C C . MET A 1 108 ? -10.045 -5.677 19.712 1.00 94.81 108 MET A C 1
ATOM 840 O O . MET A 1 108 ? -10.934 -6.432 20.105 1.00 94.81 108 MET A O 1
ATOM 844 N N . SER A 1 109 ? -9.370 -5.917 18.582 1.00 94.50 109 SER A N 1
ATOM 845 C CA . SER A 1 109 ? -9.629 -7.101 17.753 1.00 94.50 109 SER A CA 1
ATOM 846 C C . SER A 1 109 ? -9.283 -8.399 18.486 1.00 94.50 109 SER A C 1
ATOM 848 O O . SER A 1 109 ? -10.015 -9.380 18.370 1.00 94.50 109 SER A O 1
ATOM 850 N N . ILE A 1 110 ? -8.225 -8.392 19.301 1.00 93.75 110 ILE A N 1
ATOM 851 C CA . ILE A 1 110 ? -7.830 -9.533 20.133 1.00 93.75 110 ILE A CA 1
ATOM 852 C C . ILE A 1 110 ? -8.874 -9.770 21.226 1.00 93.75 110 ILE A C 1
ATOM 854 O O . ILE A 1 110 ? -9.357 -10.892 21.366 1.00 93.75 110 ILE A O 1
ATOM 858 N N . GLN A 1 111 ? -9.274 -8.716 21.946 1.00 94.31 111 GLN A N 1
ATOM 859 C CA . GLN A 1 111 ? -10.291 -8.793 23.004 1.00 94.31 111 GLN A CA 1
ATOM 860 C C . GLN A 1 111 ? -11.642 -9.294 22.480 1.00 94.31 111 GLN A C 1
ATOM 862 O O . GLN A 1 111 ? -12.297 -10.105 23.128 1.00 94.31 111 GLN A O 1
ATOM 867 N N . ALA A 1 112 ? -12.037 -8.855 21.283 1.00 92.25 112 ALA A N 1
ATOM 868 C CA . ALA A 1 112 ? -13.268 -9.284 20.623 1.00 92.25 112 ALA A CA 1
ATOM 869 C C . ALA A 1 112 ? -13.149 -10.648 19.913 1.00 92.25 112 ALA A C 1
ATOM 871 O O . ALA A 1 112 ? -14.087 -11.068 19.238 1.00 92.25 112 ALA A O 1
ATOM 872 N N . ASN A 1 113 ? -11.998 -11.323 20.014 1.00 92.00 113 ASN A N 1
ATOM 873 C CA . ASN A 1 113 ? -11.676 -12.557 19.297 1.00 92.00 113 ASN A CA 1
ATOM 874 C C . ASN A 1 113 ? -11.916 -12.478 17.771 1.00 92.00 113 ASN A C 1
ATOM 876 O O . ASN A 1 113 ? -12.324 -13.438 17.118 1.00 92.00 113 ASN A O 1
ATOM 880 N N . ILE A 1 114 ? -11.634 -11.318 17.181 1.00 93.06 114 ILE A N 1
ATOM 881 C CA . ILE A 1 114 ? -11.699 -11.082 15.740 1.00 93.06 114 ILE A CA 1
ATOM 882 C C . ILE A 1 114 ? -10.385 -11.525 15.096 1.00 93.06 114 ILE A C 1
ATOM 884 O O . ILE A 1 114 ? -9.292 -11.240 15.590 1.00 93.06 114 ILE A O 1
ATOM 888 N N . ASN A 1 115 ? -10.477 -12.231 13.971 1.00 94.44 115 ASN A N 1
ATOM 889 C CA . ASN A 1 115 ? -9.329 -12.709 13.201 1.00 94.44 115 ASN A CA 1
ATOM 890 C C . ASN A 1 115 ? -8.789 -11.630 12.254 1.00 94.44 115 ASN A C 1
ATOM 892 O O . ASN A 1 115 ? -8.846 -11.763 11.032 1.00 94.44 115 ASN A O 1
ATOM 896 N N . LEU A 1 116 ? -8.293 -10.533 12.833 1.00 95.94 116 LEU A N 1
ATOM 897 C CA . LEU A 1 116 ? -7.661 -9.451 12.084 1.00 95.94 116 LEU A CA 1
ATOM 898 C C . LEU A 1 116 ? -6.367 -9.950 11.424 1.00 95.94 116 LEU A C 1
ATOM 900 O O . LEU A 1 116 ? -5.474 -10.434 12.114 1.00 95.94 116 LEU A O 1
ATOM 904 N N . ILE A 1 117 ? -6.275 -9.828 10.098 1.00 96.62 117 ILE A N 1
ATOM 905 C CA . ILE A 1 117 ? -5.087 -10.217 9.313 1.00 96.62 117 ILE A CA 1
ATOM 906 C C . ILE A 1 117 ? -4.388 -9.016 8.666 1.00 96.62 117 ILE A C 1
ATOM 908 O O . ILE A 1 117 ? -3.192 -9.067 8.389 1.00 96.62 117 ILE A O 1
ATOM 912 N N . SER A 1 118 ? -5.117 -7.937 8.371 1.00 96.19 118 SER A N 1
ATOM 913 C CA . SER A 1 118 ? -4.561 -6.829 7.599 1.00 96.19 118 SER A CA 1
ATOM 914 C C . SER A 1 118 ? -5.182 -5.486 7.940 1.00 96.19 118 SER A C 1
ATOM 916 O O . SER A 1 118 ? -6.348 -5.415 8.329 1.00 96.19 118 SER A O 1
ATOM 918 N N . ILE A 1 119 ? -4.377 -4.435 7.781 1.00 95.44 119 ILE A N 1
ATOM 919 C CA . ILE A 1 119 ? -4.771 -3.038 7.950 1.00 95.44 119 ILE A CA 1
ATOM 920 C C . ILE A 1 119 ? -4.389 -2.265 6.682 1.00 95.44 119 ILE A C 1
ATOM 922 O O . ILE A 1 119 ? -3.202 -2.093 6.396 1.00 95.44 119 ILE A O 1
ATOM 926 N N . GLY A 1 120 ? -5.393 -1.797 5.944 1.00 92.44 120 GLY A N 1
ATOM 927 C CA . GLY A 1 120 ? -5.265 -0.959 4.753 1.00 92.44 120 GLY A CA 1
ATOM 928 C C . GLY A 1 120 ? -5.347 0.538 5.066 1.00 92.44 120 GLY A C 1
ATOM 929 O O . GLY A 1 120 ? -6.154 0.947 5.904 1.00 92.44 120 GLY A O 1
ATOM 930 N N . ALA A 1 121 ? -4.541 1.352 4.380 1.00 86.62 121 ALA A N 1
ATOM 931 C CA . ALA A 1 121 ? -4.594 2.817 4.452 1.00 86.62 121 ALA A CA 1
ATOM 932 C C . ALA A 1 121 ? -4.269 3.471 3.095 1.00 86.62 121 ALA A C 1
ATOM 934 O O . ALA A 1 121 ? -3.655 2.848 2.226 1.00 86.62 121 ALA A O 1
ATOM 935 N N . HIS A 1 122 ? -4.649 4.741 2.925 1.00 75.25 122 HIS A N 1
ATOM 936 C CA . HIS A 1 122 ? -4.526 5.496 1.668 1.00 75.25 122 HIS A CA 1
ATOM 937 C C . HIS A 1 122 ? -3.081 5.885 1.291 1.00 75.25 122 HIS A C 1
ATOM 939 O O . HIS A 1 122 ? -2.801 6.334 0.177 1.00 75.25 122 HIS A O 1
ATOM 945 N N . GLY A 1 123 ? -2.138 5.709 2.218 1.00 71.94 123 GLY A N 1
ATOM 946 C CA . GLY A 1 123 ? -0.709 5.894 1.970 1.00 71.94 123 GLY A CA 1
ATOM 947 C C . GLY A 1 123 ? -0.227 7.337 2.066 1.00 71.94 123 GLY A C 1
ATOM 948 O O . GLY A 1 123 ? 0.841 7.668 1.538 1.00 71.94 123 GLY A O 1
ATOM 949 N N . ALA A 1 124 ? -0.967 8.204 2.769 1.00 83.94 124 ALA A N 1
ATOM 950 C CA . ALA A 1 124 ? -0.418 9.471 3.247 1.00 83.94 124 ALA A CA 1
ATOM 951 C C . ALA A 1 124 ? 0.848 9.207 4.083 1.00 83.94 124 ALA A C 1
ATOM 953 O O . ALA A 1 124 ? 0.929 8.208 4.791 1.00 83.94 124 ALA A O 1
ATOM 954 N N . ILE A 1 125 ? 1.844 10.099 4.032 1.00 86.69 125 ILE A N 1
ATOM 955 C CA . ILE A 1 125 ? 3.156 9.868 4.673 1.00 86.69 125 ILE A CA 1
ATOM 956 C C . ILE A 1 125 ? 3.022 9.512 6.161 1.00 86.69 125 ILE A C 1
ATOM 958 O O . ILE A 1 125 ? 3.706 8.613 6.646 1.00 86.69 125 ILE A O 1
ATOM 962 N N . THR A 1 126 ? 2.146 10.202 6.893 1.00 90.12 126 THR A N 1
ATOM 963 C CA . THR A 1 126 ? 1.922 9.953 8.324 1.00 90.12 126 THR A CA 1
ATOM 964 C C . THR A 1 126 ? 1.259 8.599 8.584 1.00 90.12 126 THR A C 1
ATOM 966 O O . THR A 1 126 ? 1.661 7.908 9.517 1.00 90.12 126 THR A O 1
ATOM 969 N N . GLU A 1 127 ? 0.310 8.184 7.741 1.00 90.19 127 GLU A N 1
ATOM 970 C CA . GLU A 1 127 ? -0.352 6.873 7.813 1.00 90.19 127 GLU A CA 1
ATOM 971 C C . GLU A 1 127 ? 0.600 5.733 7.446 1.00 90.19 127 GLU A C 1
ATOM 973 O O . GLU A 1 127 ? 0.714 4.766 8.198 1.00 90.19 127 GLU A O 1
ATOM 978 N N . TYR A 1 128 ? 1.348 5.887 6.349 1.00 90.94 128 TYR A N 1
ATOM 979 C CA . TYR A 1 128 ? 2.371 4.935 5.923 1.00 90.94 128 TYR A CA 1
ATOM 980 C C . TYR A 1 128 ? 3.397 4.710 7.036 1.00 90.94 128 TYR A C 1
ATOM 982 O O . TYR A 1 128 ? 3.667 3.577 7.428 1.00 90.94 128 TYR A O 1
ATOM 990 N N . ASN A 1 129 ? 3.930 5.792 7.609 1.00 93.25 129 ASN A N 1
ATOM 991 C CA . ASN A 1 129 ? 4.901 5.689 8.693 1.00 93.25 129 ASN A CA 1
ATOM 992 C C . ASN A 1 129 ? 4.301 5.021 9.942 1.00 93.25 129 ASN A C 1
ATOM 994 O O . ASN A 1 129 ? 5.004 4.288 10.632 1.00 93.25 129 ASN A O 1
ATOM 998 N N . ALA A 1 130 ? 3.014 5.235 10.233 1.00 94.06 130 ALA A N 1
ATOM 999 C CA . ALA A 1 130 ? 2.344 4.592 11.362 1.00 94.06 130 ALA A CA 1
ATOM 1000 C C . ALA A 1 130 ? 2.175 3.082 11.134 1.00 94.06 130 ALA A C 1
ATOM 1002 O O . ALA A 1 130 ? 2.398 2.292 12.051 1.00 94.06 130 ALA A O 1
ATOM 1003 N N . GLN A 1 131 ? 1.851 2.672 9.906 1.00 94.12 131 GLN A N 1
ATOM 1004 C CA . GLN A 1 131 ? 1.825 1.263 9.512 1.00 94.12 131 GLN A CA 1
ATOM 1005 C C . GLN A 1 131 ? 3.221 0.631 9.556 1.00 94.12 131 GLN A C 1
ATOM 1007 O O . GLN A 1 131 ? 3.352 -0.501 10.011 1.00 94.12 131 GLN A O 1
ATOM 1012 N N . VAL A 1 132 ? 4.275 1.354 9.162 1.00 94.00 132 VAL A N 1
ATOM 1013 C CA . VAL A 1 132 ? 5.663 0.879 9.306 1.00 94.00 132 VAL A CA 1
ATOM 1014 C C . VAL A 1 132 ? 6.017 0.649 10.776 1.00 94.00 132 VAL A C 1
ATOM 1016 O O . VAL A 1 132 ? 6.573 -0.398 11.094 1.00 94.00 132 VAL A O 1
ATOM 1019 N N . LEU A 1 133 ? 5.667 1.571 11.681 1.00 95.06 133 LEU A N 1
ATOM 1020 C CA . LEU A 1 133 ? 5.872 1.377 13.125 1.00 95.06 133 LEU A CA 1
ATOM 1021 C C . LEU A 1 133 ? 5.125 0.144 13.647 1.00 95.06 133 LEU A C 1
ATOM 1023 O O . LEU A 1 133 ? 5.679 -0.624 14.430 1.00 95.06 133 LEU A O 1
ATOM 1027 N N . LEU A 1 134 ? 3.895 -0.078 13.178 1.00 94.94 134 LEU A N 1
ATOM 1028 C CA . LEU A 1 134 ? 3.138 -1.277 13.525 1.00 94.94 134 LEU A CA 1
ATOM 1029 C C . LEU A 1 134 ? 3.835 -2.547 13.023 1.00 94.94 134 LEU A C 1
ATOM 1031 O O . LEU A 1 134 ? 4.042 -3.468 13.803 1.00 94.94 134 LEU A O 1
ATOM 1035 N N . MET A 1 135 ? 4.269 -2.567 11.762 1.00 94.50 135 MET A N 1
ATOM 1036 C CA . MET A 1 135 ? 4.987 -3.693 11.149 1.00 94.50 135 MET A CA 1
ATOM 1037 C C . MET A 1 135 ? 6.359 -3.964 11.786 1.00 94.50 135 MET A C 1
ATOM 1039 O O . MET A 1 135 ? 6.837 -5.097 11.758 1.00 94.50 135 MET A O 1
ATOM 1043 N N . GLN A 1 136 ? 7.009 -2.954 12.371 1.00 93.50 136 GLN A N 1
ATOM 1044 C CA . GLN A 1 136 ? 8.254 -3.152 13.119 1.00 93.50 136 GLN A CA 1
ATOM 1045 C C . GLN A 1 136 ? 8.038 -4.000 14.373 1.00 93.50 136 GLN A C 1
ATOM 1047 O O . GLN A 1 136 ? 8.938 -4.760 14.727 1.00 93.50 136 GLN A O 1
ATOM 1052 N N . GLY A 1 137 ? 6.861 -3.897 15.003 1.00 89.25 137 GLY A N 1
ATOM 1053 C CA . GLY A 1 137 ? 6.470 -4.746 16.123 1.00 89.25 137 GLY A CA 1
ATOM 1054 C C . GLY A 1 137 ? 7.439 -4.680 17.303 1.00 89.25 137 GLY A C 1
ATOM 1055 O O . GLY A 1 137 ? 7.791 -5.723 17.832 1.00 89.25 137 GLY A O 1
ATOM 1056 N N . ASN A 1 138 ? 7.889 -3.486 17.710 1.00 85.88 138 ASN A N 1
ATOM 1057 C CA . ASN A 1 138 ? 8.927 -3.329 18.747 1.00 85.88 138 ASN A CA 1
ATOM 1058 C C . ASN A 1 138 ? 8.592 -4.025 20.083 1.00 85.88 138 ASN A C 1
ATOM 1060 O O . ASN A 1 138 ? 9.501 -4.435 20.798 1.00 85.88 138 ASN A O 1
ATOM 1064 N N . ASP A 1 139 ? 7.302 -4.196 20.388 1.00 86.25 139 ASP A N 1
ATOM 1065 C CA . ASP A 1 139 ? 6.805 -4.867 21.598 1.00 86.25 139 ASP A CA 1
ATOM 1066 C C . ASP A 1 139 ? 6.457 -6.355 21.368 1.00 86.25 139 ASP A C 1
ATOM 1068 O O . ASP A 1 139 ? 5.788 -6.977 22.193 1.00 86.25 139 ASP A O 1
ATOM 1072 N N . ILE A 1 140 ? 6.846 -6.925 20.222 1.00 91.69 140 ILE A N 1
ATOM 1073 C CA . ILE A 1 140 ? 6.470 -8.268 19.769 1.00 91.69 140 ILE A CA 1
ATOM 1074 C C . ILE A 1 140 ? 7.714 -9.130 19.564 1.00 91.69 140 ILE A C 1
ATOM 1076 O O . ILE A 1 140 ? 8.721 -8.686 19.022 1.00 91.69 140 ILE A O 1
ATOM 1080 N N . GLN A 1 141 ? 7.630 -10.388 19.998 1.00 89.50 141 GLN A N 1
ATOM 1081 C CA . GLN A 1 141 ? 8.708 -11.373 19.855 1.00 89.50 141 GLN A CA 1
ATOM 1082 C C . GLN A 1 141 ? 8.492 -12.317 18.665 1.00 89.50 141 GLN A C 1
ATOM 1084 O O . GLN A 1 141 ? 9.455 -12.820 18.092 1.00 89.50 141 GLN A O 1
ATOM 1089 N N . GLU A 1 142 ? 7.237 -12.552 18.279 1.00 95.31 142 GLU A N 1
ATOM 1090 C CA . GLU A 1 142 ? 6.869 -13.498 17.229 1.00 95.31 142 GLU A CA 1
ATOM 1091 C C . GLU A 1 142 ? 6.611 -12.794 15.895 1.00 95.31 142 GLU A C 1
ATOM 1093 O O . GLU A 1 142 ? 5.858 -11.822 15.811 1.00 95.31 142 GLU A O 1
ATOM 1098 N N . PHE A 1 143 ? 7.204 -13.324 14.826 1.00 97.38 143 PHE A N 1
ATOM 1099 C CA . PHE A 1 143 ? 7.059 -12.790 13.477 1.00 97.38 143 PHE A CA 1
ATOM 1100 C C . PHE A 1 143 ? 6.774 -13.908 12.481 1.00 97.38 143 PHE A C 1
ATOM 1102 O O . PHE A 1 143 ? 7.389 -14.974 12.518 1.00 97.38 143 PHE A O 1
ATOM 1109 N N . LEU A 1 144 ? 5.871 -13.634 11.544 1.00 97.50 144 LEU A N 1
ATOM 1110 C CA . LEU A 1 144 ? 5.754 -14.395 10.310 1.00 97.50 144 LEU A CA 1
ATOM 1111 C C . LEU A 1 144 ? 6.859 -13.910 9.376 1.00 97.50 144 LEU A C 1
ATOM 1113 O O . LEU A 1 144 ? 6.859 -12.729 9.031 1.00 97.50 144 LEU A O 1
ATOM 1117 N N . THR A 1 145 ? 7.768 -14.791 8.958 1.00 97.19 145 THR A N 1
ATOM 1118 C CA . THR A 1 145 ? 8.891 -14.408 8.094 1.00 97.19 145 THR A CA 1
ATOM 1119 C C . THR A 1 145 ? 8.907 -15.151 6.764 1.00 97.19 145 THR A C 1
ATOM 1121 O O . THR A 1 145 ? 8.435 -16.285 6.632 1.00 97.19 145 THR A O 1
ATOM 1124 N N . TYR A 1 146 ? 9.471 -14.485 5.762 1.00 96.56 146 TYR A N 1
ATOM 1125 C CA . TYR A 1 146 ? 9.944 -15.095 4.529 1.00 96.56 146 TYR A CA 1
ATOM 1126 C C . TYR A 1 146 ? 11.415 -14.742 4.350 1.00 96.56 146 TYR A C 1
ATOM 1128 O O . TYR A 1 146 ? 11.767 -13.576 4.164 1.00 96.56 146 TYR A O 1
ATOM 1136 N N . ASP A 1 147 ? 12.257 -15.767 4.392 1.00 96.00 147 ASP A N 1
ATOM 1137 C CA . ASP A 1 147 ? 13.705 -15.640 4.354 1.00 96.00 147 ASP A CA 1
ATOM 1138 C C . ASP A 1 147 ? 14.267 -16.289 3.093 1.00 96.00 147 ASP A C 1
ATOM 1140 O O . ASP A 1 147 ? 14.089 -17.485 2.848 1.00 96.00 147 ASP A O 1
ATOM 1144 N N . ASN A 1 148 ? 15.023 -15.519 2.317 1.00 93.62 148 ASN A N 1
ATOM 1145 C CA . ASN A 1 148 ? 15.857 -16.047 1.251 1.00 93.62 148 ASN A CA 1
ATOM 1146 C C . ASN A 1 148 ? 17.267 -15.463 1.358 1.00 93.62 148 ASN A C 1
ATOM 1148 O O . ASN A 1 148 ? 17.550 -14.365 0.881 1.00 93.62 148 ASN A O 1
ATOM 1152 N N . LYS A 1 149 ? 18.167 -16.241 1.965 1.00 93.06 149 LYS A N 1
ATOM 1153 C CA . LYS A 1 149 ? 19.562 -15.843 2.201 1.00 93.06 149 LYS A CA 1
ATOM 1154 C C . LYS A 1 149 ? 20.352 -15.625 0.910 1.00 93.06 149 LYS A C 1
ATOM 1156 O O . LYS A 1 149 ? 21.233 -14.777 0.893 1.00 93.06 149 LYS A O 1
ATOM 1161 N N . ILE A 1 150 ? 20.037 -16.363 -0.159 1.00 93.06 150 ILE A N 1
ATOM 1162 C CA . ILE A 1 150 ? 20.759 -16.274 -1.440 1.00 93.06 150 ILE A CA 1
ATOM 1163 C C . ILE A 1 150 ? 20.568 -14.887 -2.055 1.00 93.06 150 ILE A C 1
ATOM 1165 O O . ILE A 1 150 ? 21.523 -14.288 -2.539 1.00 93.06 150 ILE A O 1
ATOM 1169 N N . TYR A 1 151 ? 19.344 -14.367 -1.995 1.00 88.94 151 TYR A N 1
ATOM 1170 C CA . TYR A 1 151 ? 18.993 -13.069 -2.570 1.00 88.94 151 TYR A CA 1
ATOM 1171 C C . TYR A 1 151 ? 18.889 -11.945 -1.533 1.00 88.94 151 TYR A C 1
ATOM 1173 O O . TYR A 1 151 ? 18.417 -10.860 -1.861 1.00 88.94 151 TYR A O 1
ATOM 1181 N N . ASN A 1 152 ? 19.319 -12.201 -0.291 1.00 91.44 152 ASN A N 1
ATOM 1182 C CA . ASN A 1 152 ? 19.227 -11.274 0.838 1.00 91.44 152 ASN A CA 1
ATOM 1183 C C . ASN A 1 152 ? 17.813 -10.685 1.034 1.00 91.44 152 ASN A C 1
ATOM 1185 O O . ASN A 1 152 ? 17.645 -9.487 1.260 1.00 91.44 152 ASN A O 1
ATOM 1189 N N . VAL A 1 153 ? 16.790 -11.532 0.914 1.00 95.12 153 VAL A N 1
ATOM 1190 C CA . VAL A 1 153 ? 15.391 -11.149 1.133 1.00 95.12 153 VAL A CA 1
ATOM 1191 C C . VAL A 1 153 ? 14.984 -11.569 2.537 1.00 95.12 153 VAL A C 1
ATOM 1193 O O . VAL A 1 153 ? 15.115 -12.740 2.892 1.00 95.12 153 VAL A O 1
ATOM 1196 N N . HIS A 1 154 ? 14.465 -10.617 3.306 1.00 95.81 154 HIS A N 1
ATOM 1197 C CA . HIS A 1 154 ? 13.884 -10.848 4.622 1.00 95.81 154 HIS A CA 1
ATOM 1198 C C . HIS A 1 154 ? 12.603 -10.022 4.743 1.00 95.81 154 HIS A C 1
ATOM 1200 O O . HIS A 1 154 ? 12.664 -8.813 4.961 1.00 95.81 154 HIS A O 1
ATOM 1206 N N . PHE A 1 155 ? 11.456 -10.673 4.565 1.00 96.81 155 PHE A N 1
ATOM 1207 C CA . PHE A 1 155 ? 10.148 -10.065 4.804 1.00 96.81 155 PHE A CA 1
ATOM 1208 C C . PHE A 1 155 ? 9.616 -10.527 6.142 1.00 96.81 155 PHE A C 1
ATOM 1210 O O . PHE A 1 155 ? 9.765 -11.705 6.486 1.00 96.81 155 PHE A O 1
ATOM 1217 N N . ARG A 1 156 ? 8.960 -9.630 6.878 1.00 96.31 156 ARG A N 1
ATOM 1218 C CA . ARG A 1 156 ? 8.384 -9.993 8.172 1.00 96.31 156 ARG A CA 1
ATOM 1219 C C . ARG A 1 156 ? 7.104 -9.239 8.493 1.00 96.31 156 ARG A C 1
ATOM 1221 O O . ARG A 1 156 ? 6.978 -8.057 8.195 1.00 96.31 156 ARG A O 1
ATOM 1228 N N . ALA A 1 157 ? 6.193 -9.917 9.178 1.00 97.31 157 ALA A N 1
ATOM 1229 C CA . ALA A 1 157 ? 5.007 -9.324 9.784 1.00 97.31 157 ALA A CA 1
ATOM 1230 C C . ALA A 1 157 ? 4.917 -9.721 11.264 1.00 97.31 157 ALA A C 1
ATOM 1232 O O . ALA A 1 157 ? 5.142 -10.892 11.584 1.00 97.31 157 ALA A O 1
ATOM 1233 N N . PRO A 1 158 ? 4.585 -8.790 12.170 1.00 97.19 158 PRO A N 1
ATOM 1234 C CA . PRO A 1 158 ? 4.420 -9.090 13.587 1.00 97.19 158 PRO A CA 1
ATOM 1235 C C . PRO A 1 158 ? 3.199 -9.988 13.821 1.00 97.19 158 PRO A C 1
ATOM 1237 O O . PRO A 1 158 ? 2.161 -9.842 13.165 1.00 97.19 158 PRO A O 1
ATOM 1240 N N . ILE A 1 159 ? 3.318 -10.901 14.784 1.00 96.75 159 ILE A N 1
ATOM 1241 C CA . ILE A 1 159 ? 2.234 -11.777 15.233 1.00 96.75 159 ILE A CA 1
ATOM 1242 C C . ILE A 1 159 ? 1.724 -11.269 16.582 1.00 96.75 159 ILE A C 1
ATOM 1244 O O . ILE A 1 159 ? 2.415 -11.335 17.597 1.00 96.75 159 ILE A O 1
ATOM 1248 N N . TYR A 1 160 ? 0.486 -10.780 16.607 1.00 94.19 160 TYR A N 1
ATOM 1249 C CA . TYR A 1 160 ? -0.171 -10.317 17.825 1.00 94.19 160 TYR A CA 1
ATOM 1250 C C . TYR A 1 160 ? -1.135 -11.388 18.335 1.00 94.19 160 TYR A C 1
ATOM 1252 O O . TYR A 1 160 ? -2.127 -11.698 17.679 1.00 94.19 160 TYR A O 1
ATOM 1260 N N . SER A 1 161 ? -0.854 -11.958 19.512 1.00 91.50 161 SER A N 1
ATOM 1261 C CA . SER A 1 161 ? -1.671 -13.024 20.126 1.00 91.50 161 SER A CA 1
ATOM 1262 C C . SER A 1 161 ? -1.995 -14.171 19.152 1.00 91.50 161 SER A C 1
ATOM 1264 O O . SER A 1 161 ? -3.150 -14.565 18.992 1.00 91.50 161 SER A O 1
ATOM 1266 N N . GLY A 1 162 ? -0.972 -14.665 18.445 1.00 91.19 162 GLY A N 1
ATOM 1267 C CA . GLY A 1 162 ? -1.096 -15.753 17.469 1.00 91.19 162 GLY A CA 1
ATOM 1268 C C . GLY A 1 162 ? -1.662 -15.354 16.100 1.00 91.19 162 GLY A C 1
ATOM 1269 O O . GLY A 1 162 ? -1.877 -16.233 15.267 1.00 91.19 162 GLY A O 1
ATOM 1270 N N . LYS A 1 163 ? -1.903 -14.061 15.835 1.00 91.69 163 LYS A N 1
ATOM 1271 C CA . LYS A 1 163 ? -2.467 -13.573 14.564 1.00 91.69 163 LYS A CA 1
ATOM 1272 C C . LYS A 1 163 ? -1.475 -12.647 13.844 1.00 91.69 163 LYS A C 1
ATOM 1274 O O . LYS A 1 163 ? -1.124 -11.607 14.406 1.00 91.69 163 LYS A O 1
ATOM 1279 N N . PRO A 1 164 ? -1.000 -12.984 12.628 1.00 95.75 164 PRO A N 1
ATOM 1280 C CA . PRO A 1 164 ? -0.124 -12.097 11.869 1.00 95.75 164 PRO A CA 1
ATOM 1281 C C . PRO A 1 164 ? -0.908 -10.886 11.362 1.00 95.75 164 PRO A C 1
ATOM 1283 O O . PRO A 1 164 ? -2.022 -11.039 10.856 1.00 95.75 164 PRO A O 1
ATOM 1286 N N . ILE A 1 165 ? -0.312 -9.698 11.454 1.00 96.56 165 ILE A N 1
ATOM 1287 C CA . ILE A 1 165 ? -0.915 -8.463 10.943 1.00 96.56 165 ILE A CA 1
ATOM 1288 C C . ILE A 1 165 ? -0.035 -7.886 9.843 1.00 96.56 165 ILE A C 1
ATOM 1290 O O . ILE A 1 165 ? 1.112 -7.522 10.083 1.00 96.56 165 ILE A O 1
ATOM 1294 N N . ILE A 1 166 ? -0.595 -7.793 8.637 1.00 96.75 166 ILE A N 1
ATOM 1295 C CA . ILE A 1 166 ? 0.088 -7.280 7.451 1.00 96.75 166 ILE A CA 1
ATOM 1296 C C . ILE A 1 166 ? -0.539 -5.946 7.049 1.00 96.75 166 ILE A C 1
ATOM 1298 O O . ILE A 1 166 ? -1.725 -5.874 6.724 1.00 96.75 166 ILE A O 1
ATOM 1302 N N . CYS A 1 167 ? 0.252 -4.877 7.030 1.00 95.06 167 CYS A N 1
ATOM 1303 C CA . CYS A 1 167 ? -0.213 -3.584 6.536 1.00 95.06 167 CYS A CA 1
ATOM 1304 C C . CYS A 1 167 ? -0.159 -3.528 5.006 1.00 95.06 167 CYS A C 1
ATOM 1306 O O . CYS A 1 167 ? 0.786 -4.022 4.391 1.00 95.06 167 CYS A O 1
ATOM 1308 N N . ILE A 1 168 ? -1.155 -2.899 4.391 1.00 92.69 168 ILE A N 1
ATOM 1309 C CA . ILE A 1 168 ? -1.236 -2.725 2.939 1.00 92.69 168 ILE A CA 1
ATOM 1310 C C . ILE A 1 168 ? -1.587 -1.275 2.600 1.00 92.69 168 ILE A C 1
ATOM 1312 O O . ILE A 1 168 ? -2.246 -0.573 3.369 1.00 92.69 168 ILE A O 1
ATOM 1316 N N . GLN A 1 169 ? -1.084 -0.822 1.457 1.00 91.06 169 GLN A N 1
ATOM 1317 C CA . GLN A 1 169 ? -1.358 0.503 0.914 1.00 91.06 169 GLN A CA 1
ATOM 1318 C C . GLN A 1 169 ? -2.475 0.434 -0.123 1.00 91.06 169 GLN A C 1
ATOM 1320 O O . GLN A 1 169 ? -2.641 -0.578 -0.806 1.00 91.06 169 GLN A O 1
ATOM 1325 N N . ASP A 1 170 ? -3.196 1.535 -0.278 1.00 87.75 170 ASP A N 1
ATOM 1326 C CA . ASP A 1 170 ? -4.198 1.704 -1.322 1.00 87.75 170 ASP A CA 1
ATOM 1327 C C . ASP A 1 170 ? -3.585 1.529 -2.723 1.00 87.75 170 ASP A C 1
ATOM 1329 O O . ASP A 1 170 ? -2.684 2.255 -3.159 1.00 87.75 170 ASP A O 1
ATOM 1333 N N . LEU A 1 171 ? -4.109 0.534 -3.439 1.00 87.56 171 LEU A N 1
ATOM 1334 C CA . LEU A 1 171 ? -3.630 0.117 -4.750 1.00 87.56 171 LEU A CA 1
ATOM 1335 C C . LEU A 1 171 ? -3.946 1.137 -5.840 1.00 87.56 171 LEU A C 1
ATOM 1337 O O . LEU A 1 171 ? -3.101 1.378 -6.703 1.00 87.56 171 LEU A O 1
ATOM 1341 N N . LYS A 1 172 ? -5.130 1.760 -5.811 1.00 84.94 172 LYS A N 1
ATOM 1342 C CA . LYS A 1 172 ? -5.498 2.812 -6.768 1.00 84.94 172 LYS A CA 1
ATOM 1343 C C . LYS A 1 172 ? -4.583 4.010 -6.603 1.00 84.94 172 LYS A C 1
ATOM 1345 O O . LYS A 1 172 ? -4.090 4.549 -7.597 1.00 84.94 172 LYS A O 1
ATOM 1350 N N . HIS A 1 173 ? -4.293 4.388 -5.363 1.00 85.69 173 HIS A N 1
ATOM 1351 C CA . HIS A 1 173 ? -3.378 5.485 -5.071 1.00 85.69 173 HIS A CA 1
ATOM 1352 C C . HIS A 1 173 ? -1.942 5.163 -5.476 1.00 85.69 173 HIS A C 1
ATOM 1354 O O . HIS A 1 173 ? -1.290 5.988 -6.124 1.00 85.69 173 HIS A O 1
ATOM 1360 N N . ALA A 1 174 ? -1.474 3.943 -5.216 1.00 90.19 174 ALA A N 1
ATOM 1361 C CA . ALA A 1 174 ? -0.185 3.477 -5.714 1.00 90.19 174 ALA A CA 1
ATOM 1362 C C . ALA A 1 174 ? -0.114 3.531 -7.256 1.00 90.19 174 ALA A C 1
ATOM 1364 O O . ALA A 1 174 ? 0.839 4.079 -7.819 1.00 90.19 174 ALA A O 1
ATOM 1365 N N . LYS A 1 175 ? -1.158 3.063 -7.949 1.00 91.31 175 LYS A N 1
ATOM 1366 C CA . LYS A 1 175 ? -1.246 3.077 -9.417 1.00 91.31 175 LYS A CA 1
ATOM 1367 C C . LYS A 1 175 ? -1.232 4.501 -9.983 1.00 91.31 175 LYS A C 1
ATOM 1369 O O . LYS A 1 175 ? -0.484 4.790 -10.923 1.00 91.31 175 LYS A O 1
ATOM 1374 N N . LYS A 1 176 ? -1.985 5.424 -9.367 1.00 89.94 176 LYS A N 1
ATOM 1375 C CA . LYS A 1 176 ? -1.960 6.866 -9.685 1.00 89.94 176 LYS A CA 1
ATOM 1376 C C . LYS A 1 176 ? -0.559 7.441 -9.535 1.00 89.94 176 LYS A C 1
ATOM 1378 O O . LYS A 1 176 ? -0.093 8.139 -10.434 1.00 89.94 176 LYS A O 1
ATOM 1383 N N . ASN A 1 177 ? 0.125 7.132 -8.436 1.00 90.56 177 ASN A N 1
ATOM 1384 C CA . ASN A 1 177 ? 1.481 7.613 -8.181 1.00 90.56 177 ASN A CA 1
ATOM 1385 C C . ASN A 1 177 ? 2.477 7.100 -9.229 1.00 90.56 177 ASN A C 1
ATOM 1387 O O . ASN A 1 177 ? 3.285 7.888 -9.720 1.00 90.56 177 ASN A O 1
ATOM 1391 N N . GLY A 1 178 ? 2.363 5.834 -9.644 1.00 91.19 178 GLY A N 1
ATOM 1392 C CA . GLY A 1 178 ? 3.179 5.262 -10.720 1.00 91.19 178 GLY A CA 1
ATOM 1393 C C . GLY A 1 178 ? 2.997 6.011 -12.041 1.00 91.19 178 GLY A C 1
ATOM 1394 O O . GLY A 1 178 ? 3.965 6.481 -12.635 1.00 91.19 178 GLY A O 1
ATOM 1395 N N . ARG A 1 179 ? 1.748 6.239 -12.469 1.00 90.50 179 ARG A N 1
ATOM 1396 C CA . ARG A 1 179 ? 1.472 7.040 -13.676 1.00 90.50 179 ARG A CA 1
ATOM 1397 C C . ARG A 1 179 ? 2.007 8.469 -13.533 1.00 90.50 179 ARG A C 1
ATOM 1399 O O . ARG A 1 179 ? 2.677 8.987 -14.430 1.00 90.50 179 ARG A O 1
ATOM 1406 N N . ASN A 1 180 ? 1.686 9.123 -12.418 1.00 89.88 180 ASN A N 1
ATOM 1407 C CA . ASN A 1 180 ? 2.015 10.526 -12.179 1.00 89.88 180 ASN A CA 1
ATOM 1408 C C . ASN A 1 180 ? 3.534 10.756 -12.107 1.00 89.88 180 ASN A C 1
ATOM 1410 O O . ASN A 1 180 ? 3.987 11.837 -12.481 1.00 89.88 180 ASN A O 1
ATOM 1414 N N . ALA A 1 181 ? 4.324 9.754 -11.704 1.00 89.38 181 ALA A N 1
ATOM 1415 C CA . ALA A 1 181 ? 5.782 9.836 -11.721 1.00 89.38 181 ALA A CA 1
ATOM 1416 C C . ALA A 1 181 ? 6.325 10.130 -13.129 1.00 89.38 181 ALA A C 1
ATOM 1418 O O . ALA A 1 181 ? 7.199 10.982 -13.267 1.00 89.38 181 ALA A O 1
ATOM 1419 N N . ILE A 1 182 ? 5.747 9.519 -14.171 1.00 88.56 182 ILE A N 1
ATOM 1420 C CA . ILE A 1 182 ? 6.149 9.758 -15.567 1.00 88.56 182 ILE A CA 1
ATOM 1421 C C . ILE A 1 182 ? 5.673 11.132 -16.073 1.00 88.56 182 ILE A C 1
ATOM 1423 O O . ILE A 1 182 ? 6.360 11.787 -16.854 1.00 88.56 182 ILE A O 1
ATOM 1427 N N . HIS A 1 183 ? 4.502 11.588 -15.617 1.00 83.19 183 HIS A N 1
ATOM 1428 C CA . HIS A 1 183 ? 3.851 12.810 -16.111 1.00 83.19 183 HIS A CA 1
ATOM 1429 C C . HIS A 1 183 ? 4.315 14.093 -15.414 1.00 83.19 183 HIS A C 1
ATOM 1431 O O . HIS A 1 183 ? 4.156 15.180 -15.960 1.00 83.19 183 HIS A O 1
ATOM 1437 N N . SER A 1 184 ? 4.840 13.999 -14.190 1.00 81.50 184 SER A N 1
ATOM 1438 C CA . SER A 1 184 ? 5.104 15.182 -13.361 1.00 81.50 184 SER A CA 1
ATOM 1439 C C . SER A 1 184 ? 6.247 16.064 -13.867 1.00 81.50 184 SER A C 1
ATOM 1441 O O . SER A 1 184 ? 6.252 17.255 -13.571 1.00 81.50 184 SER A O 1
ATOM 1443 N N . GLY A 1 185 ? 7.245 15.483 -14.544 1.00 79.56 185 GLY A N 1
ATOM 1444 C CA . GLY A 1 185 ? 8.503 16.160 -14.888 1.00 79.56 185 GLY A CA 1
ATOM 1445 C C . GLY A 1 185 ? 9.348 16.597 -13.679 1.00 79.56 185 GLY A C 1
ATOM 1446 O O . GLY A 1 185 ? 10.421 17.161 -13.862 1.00 79.56 185 GLY A O 1
ATOM 1447 N N . ALA A 1 186 ? 8.893 16.333 -12.448 1.00 82.38 186 ALA A N 1
ATOM 1448 C CA . ALA A 1 186 ? 9.580 16.725 -11.218 1.00 82.38 186 ALA A CA 1
ATOM 1449 C C . ALA A 1 186 ? 10.826 15.868 -10.950 1.00 82.38 186 ALA A C 1
ATOM 1451 O O . ALA A 1 186 ? 11.763 16.312 -10.290 1.00 82.38 186 ALA A O 1
ATOM 1452 N N . HIS A 1 187 ? 10.827 14.643 -11.474 1.00 88.00 187 HIS A N 1
ATOM 1453 C CA . HIS A 1 187 ? 11.925 13.694 -11.392 1.00 88.00 187 HIS A CA 1
ATOM 1454 C C . HIS A 1 187 ? 12.344 13.291 -12.807 1.00 88.00 187 HIS A C 1
ATOM 1456 O O . HIS A 1 187 ? 11.505 13.067 -13.680 1.00 88.00 187 HIS A O 1
ATOM 1462 N N . PHE A 1 188 ? 13.647 13.175 -13.021 1.00 90.06 188 PHE A N 1
ATOM 1463 C CA . PHE A 1 188 ? 14.242 12.637 -14.231 1.00 90.06 188 PHE A CA 1
ATOM 1464 C C . PHE A 1 188 ? 14.533 11.151 -14.024 1.00 90.06 188 PHE A C 1
ATOM 1466 O O . PHE A 1 188 ? 15.567 10.787 -13.481 1.00 90.06 188 PHE A O 1
ATOM 1473 N N . LEU A 1 189 ? 13.599 10.282 -14.398 1.00 92.94 189 LEU A N 1
ATOM 1474 C CA . LEU A 1 189 ? 13.689 8.850 -14.108 1.00 92.94 189 LEU A CA 1
ATOM 1475 C C . LEU A 1 189 ? 14.788 8.189 -14.958 1.00 92.94 189 LEU A C 1
ATOM 1477 O O . LEU A 1 189 ? 14.619 8.044 -16.170 1.00 92.94 189 LEU A O 1
ATOM 1481 N N . VAL A 1 190 ? 15.891 7.774 -14.327 1.00 92.25 190 VAL A N 1
ATOM 1482 C CA . VAL A 1 190 ? 17.037 7.127 -14.993 1.00 92.25 190 VAL A CA 1
ATOM 1483 C C . VAL A 1 190 ? 17.058 5.637 -14.680 1.00 92.25 190 VAL A C 1
ATOM 1485 O O . VAL A 1 190 ? 17.033 5.257 -13.513 1.00 92.25 190 VAL A O 1
ATOM 1488 N N . LEU A 1 191 ? 17.155 4.795 -15.704 1.00 90.56 191 LEU A N 1
ATOM 1489 C CA . LEU A 1 191 ? 17.271 3.340 -15.587 1.00 90.56 191 LEU A CA 1
ATOM 1490 C C . LEU A 1 191 ? 18.387 2.869 -16.525 1.00 90.56 191 LEU A C 1
ATOM 1492 O O . LEU A 1 191 ? 18.214 2.805 -17.744 1.00 90.56 191 LEU A O 1
ATOM 1496 N N . GLY A 1 192 ? 19.556 2.574 -15.951 1.00 86.94 192 GLY A N 1
ATOM 1497 C CA . GLY A 1 192 ? 20.763 2.319 -16.735 1.00 86.94 192 GLY A CA 1
ATOM 1498 C C . GLY A 1 192 ? 21.112 3.522 -17.615 1.00 86.94 192 GLY A C 1
ATOM 1499 O O . GLY A 1 192 ? 21.060 4.665 -17.172 1.00 86.94 192 GLY A O 1
ATOM 1500 N N . ASN A 1 193 ? 21.409 3.270 -18.890 1.00 86.38 193 ASN A N 1
ATOM 1501 C CA . ASN A 1 193 ? 21.774 4.317 -19.852 1.00 86.38 193 ASN A CA 1
ATOM 1502 C C . ASN A 1 193 ? 20.567 5.016 -20.505 1.00 86.38 193 ASN A C 1
ATOM 1504 O O . ASN A 1 193 ? 20.747 5.812 -21.427 1.00 86.38 193 ASN A O 1
ATOM 1508 N N . HIS A 1 194 ? 19.343 4.721 -20.063 1.00 91.31 194 HIS A N 1
ATOM 1509 C CA . HIS A 1 194 ? 18.120 5.272 -20.644 1.00 91.31 194 HIS A CA 1
ATOM 1510 C C . HIS A 1 194 ? 17.240 5.921 -19.581 1.00 91.31 194 HIS A C 1
ATOM 1512 O O . HIS A 1 194 ? 17.511 5.875 -18.380 1.00 91.31 194 HIS A O 1
ATOM 1518 N N . THR A 1 195 ? 16.171 6.563 -20.043 1.00 91.81 195 THR A N 1
ATOM 1519 C CA . THR A 1 195 ? 15.285 7.360 -19.195 1.00 91.81 195 THR A CA 1
ATOM 1520 C C . THR A 1 195 ? 13.826 7.072 -19.502 1.00 91.81 195 THR A C 1
ATOM 1522 O O . THR A 1 195 ? 13.475 6.758 -20.642 1.00 91.81 195 THR A O 1
ATOM 1525 N N . VAL A 1 196 ? 12.982 7.192 -18.477 1.00 92.88 196 VAL A N 1
ATOM 1526 C CA . VAL A 1 196 ? 11.520 7.193 -18.620 1.00 92.88 196 VAL A CA 1
ATOM 1527 C C . VAL A 1 196 ? 11.062 8.644 -18.641 1.00 92.88 196 VAL A C 1
ATOM 1529 O O . VAL A 1 196 ? 11.306 9.396 -17.694 1.00 92.88 196 VAL A O 1
ATOM 1532 N N . ARG A 1 197 ? 10.420 9.055 -19.732 1.00 90.62 197 ARG A N 1
ATOM 1533 C CA . ARG A 1 197 ? 10.094 10.455 -20.006 1.00 90.62 197 ARG A CA 1
ATOM 1534 C C . ARG A 1 197 ? 8.666 10.604 -20.510 1.00 90.62 197 ARG A C 1
ATOM 1536 O O . ARG A 1 197 ? 8.143 9.762 -21.234 1.00 90.62 197 ARG A O 1
ATOM 1543 N N . TYR A 1 198 ? 8.072 11.752 -20.205 1.00 88.50 198 TYR A N 1
ATOM 1544 C CA . TYR A 1 198 ? 6.746 12.118 -20.695 1.00 88.50 198 TYR A CA 1
ATOM 1545 C C . TYR A 1 198 ? 6.643 12.113 -22.232 1.00 88.50 198 TYR A C 1
ATOM 1547 O O . TYR A 1 198 ? 5.639 11.661 -22.777 1.00 88.50 198 TYR A O 1
ATOM 1555 N N . ASN A 1 199 ? 7.680 12.572 -22.946 1.00 87.38 199 ASN A N 1
ATOM 1556 C CA . ASN A 1 199 ? 7.649 12.662 -24.410 1.00 87.38 199 ASN A CA 1
ATOM 1557 C C . ASN A 1 199 ? 7.477 11.293 -25.091 1.00 87.38 199 ASN A C 1
ATOM 1559 O O . ASN A 1 199 ? 6.836 11.231 -26.133 1.00 87.38 199 ASN A O 1
ATOM 1563 N N . GLN A 1 200 ? 7.997 10.213 -24.497 1.00 89.25 200 GLN A N 1
ATOM 1564 C CA . GLN A 1 200 ? 7.824 8.850 -25.012 1.00 89.25 200 GLN A CA 1
ATOM 1565 C C . GLN A 1 200 ? 6.346 8.443 -24.979 1.00 89.25 200 GLN A C 1
ATOM 1567 O O . GLN A 1 200 ? 5.809 7.968 -25.973 1.00 89.25 200 GLN A O 1
ATOM 1572 N N . ILE A 1 201 ? 5.663 8.695 -23.855 1.00 86.56 201 ILE A N 1
ATOM 1573 C CA . ILE A 1 201 ? 4.221 8.443 -23.724 1.00 86.56 201 ILE A CA 1
ATOM 1574 C C . ILE A 1 201 ? 3.429 9.336 -24.681 1.00 86.56 201 ILE A C 1
ATOM 1576 O O . ILE A 1 201 ? 2.518 8.866 -25.353 1.00 86.56 201 ILE A O 1
ATOM 1580 N N . TYR A 1 202 ? 3.791 10.614 -24.776 1.00 85.38 202 TYR A N 1
ATOM 1581 C CA . TYR A 1 202 ? 3.140 11.556 -25.683 1.00 85.38 202 TYR A CA 1
ATOM 1582 C C . TYR A 1 202 ? 3.216 11.101 -27.150 1.00 85.38 202 TYR A C 1
ATOM 1584 O O . TYR A 1 202 ? 2.210 11.148 -27.854 1.00 85.38 202 TYR A O 1
ATOM 1592 N N . GLN A 1 203 ? 4.374 10.603 -27.594 1.00 84.69 203 GLN A N 1
ATOM 1593 C CA . GLN A 1 203 ? 4.552 10.044 -28.938 1.00 84.69 203 GLN A CA 1
ATOM 1594 C C . GLN A 1 203 ? 3.669 8.811 -29.168 1.00 84.69 203 GLN A C 1
ATOM 1596 O O . GLN A 1 203 ? 2.991 8.742 -30.188 1.00 84.69 203 GLN A O 1
ATOM 1601 N N . LEU A 1 204 ? 3.599 7.891 -28.198 1.00 80.94 204 LEU A N 1
ATOM 1602 C CA . LEU A 1 204 ? 2.754 6.690 -28.282 1.00 80.94 204 LEU A CA 1
ATOM 1603 C C . LEU A 1 204 ? 1.259 7.002 -28.445 1.00 80.94 204 LEU A C 1
ATOM 1605 O O . LEU A 1 204 ? 0.522 6.218 -29.042 1.00 80.94 204 LEU A O 1
ATOM 1609 N N . VAL A 1 205 ? 0.789 8.136 -27.922 1.00 77.69 205 VAL A N 1
ATOM 1610 C CA . VAL A 1 205 ? -0.619 8.557 -28.054 1.00 77.69 205 VAL A CA 1
ATOM 1611 C C . VAL A 1 205 ? -0.909 9.244 -29.387 1.00 77.69 205 VAL A C 1
ATOM 1613 O O . VAL A 1 205 ? -2.065 9.317 -29.801 1.00 77.69 205 VAL A O 1
ATOM 1616 N N . GLN A 1 206 ? 0.120 9.730 -30.083 1.00 74.50 206 GLN A N 1
ATOM 1617 C CA . GLN A 1 206 ? -0.021 10.299 -31.424 1.00 74.50 206 GLN A CA 1
ATOM 1618 C C . GLN A 1 206 ? -0.053 9.241 -32.535 1.00 74.50 206 GLN A C 1
ATOM 1620 O O . GLN A 1 206 ? -0.459 9.558 -33.650 1.00 74.50 206 GLN A O 1
ATOM 1625 N N . GLU A 1 207 ? 0.356 8.003 -32.251 1.00 73.50 207 GLU A N 1
ATOM 1626 C CA . GLU A 1 207 ? 0.320 6.902 -33.215 1.00 73.50 207 GLU A CA 1
ATOM 1627 C C . GLU A 1 207 ? -1.133 6.535 -33.589 1.00 73.50 207 GLU A C 1
ATOM 1629 O O . GLU A 1 207 ? -2.001 6.410 -32.722 1.00 73.50 207 GLU A O 1
ATOM 1634 N N . GLU A 1 208 ? -1.402 6.320 -34.884 1.00 59.53 208 GLU A N 1
ATOM 1635 C CA . GLU A 1 208 ? -2.755 6.051 -35.417 1.00 59.53 208 GLU A CA 1
ATOM 1636 C C . GLU A 1 208 ? -3.418 4.800 -34.809 1.00 59.53 208 GLU A C 1
ATOM 1638 O O . GLU A 1 208 ? -4.640 4.731 -34.713 1.00 59.53 208 GLU A O 1
ATOM 1643 N N . ASN A 1 209 ? -2.614 3.842 -34.335 1.00 61.34 209 ASN A N 1
ATOM 1644 C CA . ASN A 1 209 ? -3.057 2.596 -33.703 1.00 61.34 209 ASN A CA 1
ATOM 1645 C C . ASN A 1 209 ? -3.001 2.646 -32.170 1.00 61.34 209 ASN A C 1
ATOM 1647 O O . ASN A 1 209 ? -2.833 1.605 -31.526 1.00 61.34 209 ASN A O 1
ATOM 1651 N N . SER A 1 210 ? -3.085 3.835 -31.566 1.00 58.34 210 SER A N 1
ATOM 1652 C CA . SER A 1 210 ? -2.929 3.929 -3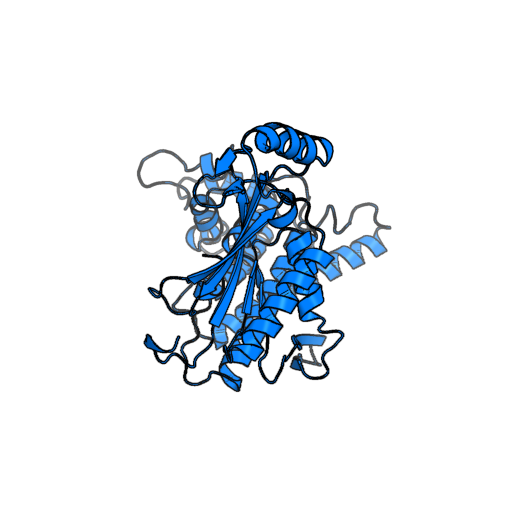0.120 1.00 58.34 210 SER A CA 1
ATOM 1653 C C . SER A 1 210 ? -3.968 3.118 -29.349 1.00 58.34 210 SER A C 1
ATOM 1655 O O . SER A 1 210 ? -5.159 3.166 -29.629 1.00 58.34 210 SER A O 1
ATOM 1657 N N . ALA A 1 211 ? -3.541 2.399 -28.309 1.00 57.00 211 ALA A N 1
ATOM 1658 C CA . ALA A 1 211 ? -4.452 1.772 -27.354 1.00 57.00 211 ALA A CA 1
ATOM 1659 C C . ALA A 1 211 ? -5.288 2.814 -26.584 1.00 57.00 211 ALA A C 1
ATOM 1661 O O . ALA A 1 211 ? -6.321 2.490 -25.998 1.00 57.00 211 ALA A O 1
ATOM 1662 N N . LEU A 1 212 ? -4.842 4.074 -26.611 1.00 55.84 212 LEU A N 1
ATOM 1663 C CA . LEU A 1 212 ? -5.545 5.266 -26.141 1.00 55.84 212 LEU A CA 1
ATOM 1664 C C . LEU A 1 212 ? -6.282 5.994 -27.289 1.00 55.84 212 LEU A C 1
ATOM 1666 O O . LEU A 1 212 ? -6.687 7.152 -27.151 1.00 55.84 212 LEU A O 1
ATOM 1670 N N . TYR A 1 213 ? -6.494 5.320 -28.421 1.00 48.97 213 TYR A N 1
ATOM 1671 C CA . TYR A 1 213 ? -7.351 5.756 -29.518 1.00 48.97 213 TYR A CA 1
ATOM 1672 C C . TYR A 1 213 ? -8.750 5.154 -29.323 1.00 48.97 213 TYR A C 1
ATOM 1674 O O . TYR A 1 213 ? -8.978 3.956 -29.489 1.00 48.97 213 TYR A O 1
ATOM 1682 N N . GLY A 1 214 ? -9.716 5.975 -28.905 1.00 46.84 214 GLY A N 1
ATOM 1683 C CA . GLY A 1 214 ? -11.101 5.529 -28.768 1.00 46.84 214 GLY A CA 1
ATOM 1684 C C . GLY A 1 214 ? -11.724 5.182 -30.125 1.00 46.84 214 GLY A C 1
ATOM 1685 O O . GLY A 1 214 ? -11.449 5.835 -31.128 1.00 46.84 214 GLY A O 1
ATOM 1686 N N . ARG A 1 215 ? -12.658 4.217 -30.143 1.00 41.62 215 ARG A N 1
ATOM 1687 C CA . ARG A 1 215 ? -13.452 3.765 -31.316 1.00 41.62 215 ARG A CA 1
ATOM 1688 C C . ARG A 1 215 ? -14.277 4.869 -32.016 1.00 41.62 215 ARG A C 1
ATOM 1690 O O . ARG A 1 215 ? -14.952 4.597 -33.000 1.00 41.62 215 ARG A O 1
ATOM 1697 N N . PHE A 1 216 ? -14.221 6.100 -31.508 1.00 39.88 216 PHE A N 1
ATOM 1698 C CA . PHE A 1 216 ? -14.901 7.290 -32.006 1.00 39.88 216 PHE A CA 1
ATOM 1699 C C . PHE A 1 216 ? -13.933 8.485 -32.009 1.00 39.88 216 PHE A C 1
ATOM 1701 O O . PHE A 1 216 ? -13.990 9.324 -31.118 1.00 39.88 216 PHE A O 1
ATOM 1708 N N . ALA A 1 217 ? -13.024 8.534 -32.988 1.00 37.88 217 ALA A N 1
ATOM 1709 C CA . ALA A 1 217 ? -12.400 9.735 -33.570 1.00 37.88 217 ALA A CA 1
ATOM 1710 C C . ALA A 1 217 ? -12.093 10.950 -32.654 1.00 37.88 217 ALA A C 1
ATOM 1712 O O . ALA A 1 217 ? -12.220 12.099 -33.079 1.00 37.88 217 ALA A O 1
ATOM 1713 N N . ARG A 1 218 ? -11.656 10.731 -31.409 1.00 39.56 218 ARG A N 1
ATOM 1714 C CA . ARG A 1 218 ? -10.942 11.716 -30.590 1.00 39.56 218 ARG A CA 1
ATOM 1715 C C . ARG A 1 218 ? -9.921 10.966 -29.743 1.00 39.56 218 ARG A C 1
ATOM 1717 O O . ARG A 1 218 ? -10.307 10.032 -29.041 1.00 39.56 218 ARG A O 1
ATOM 1724 N N . PRO A 1 219 ? -8.639 11.346 -29.789 1.00 49.53 219 PRO A N 1
ATOM 1725 C CA . PRO A 1 219 ? -7.643 10.706 -28.949 1.00 49.53 219 PRO A CA 1
ATOM 1726 C C . PRO A 1 219 ? -8.011 10.939 -27.478 1.00 49.53 219 PRO A C 1
ATOM 1728 O O . PRO A 1 219 ? -8.457 12.040 -27.123 1.00 49.53 219 PRO A O 1
ATOM 1731 N N . TYR A 1 220 ? -7.770 9.961 -26.598 1.00 57.66 220 TYR A N 1
ATOM 1732 C CA . TYR A 1 220 ? -7.744 10.206 -25.151 1.00 57.66 220 TYR A CA 1
ATOM 1733 C C . TYR A 1 220 ? -6.503 11.044 -24.784 1.00 57.66 220 TYR A C 1
ATOM 1735 O O . TYR A 1 220 ? -5.828 10.794 -23.795 1.00 57.66 220 TYR A O 1
ATOM 1743 N N . MET A 1 221 ? -6.206 12.097 -25.560 1.00 62.12 221 MET A N 1
ATOM 1744 C CA . MET A 1 221 ? -5.196 13.102 -25.248 1.00 62.12 221 MET A CA 1
ATOM 1745 C C . MET A 1 221 ? -5.412 13.658 -23.850 1.00 62.12 221 MET A C 1
ATOM 1747 O O . MET A 1 221 ? -4.442 14.024 -23.222 1.00 62.12 221 MET A O 1
ATOM 1751 N N . ARG A 1 222 ? -6.647 13.683 -23.331 1.00 66.88 222 ARG A N 1
ATOM 1752 C CA . ARG A 1 222 ? -6.941 14.111 -21.954 1.00 66.88 222 ARG A CA 1
ATOM 1753 C C . ARG A 1 222 ? -6.337 13.203 -20.873 1.00 66.88 222 ARG A C 1
ATOM 1755 O O . ARG A 1 222 ? -6.138 13.668 -19.759 1.00 66.88 222 ARG A O 1
ATOM 1762 N N . ASP A 1 223 ? -6.005 11.954 -21.197 1.00 67.94 223 ASP A N 1
ATOM 1763 C CA . ASP A 1 223 ? -5.341 11.030 -20.269 1.00 67.94 223 ASP A CA 1
ATOM 1764 C C . ASP A 1 223 ? -3.848 11.335 -20.110 1.00 67.94 223 ASP A C 1
ATOM 1766 O O . ASP A 1 223 ? -3.250 10.900 -19.127 1.00 67.94 223 ASP A O 1
ATOM 1770 N N . ILE A 1 224 ? -3.255 12.076 -21.061 1.00 70.00 224 ILE A N 1
ATOM 1771 C CA . ILE A 1 224 ? -1.819 12.414 -21.117 1.00 70.00 224 ILE A CA 1
ATOM 1772 C C . ILE A 1 224 ? -1.560 13.937 -21.066 1.00 70.00 224 ILE A C 1
ATOM 1774 O O . ILE A 1 224 ? -0.557 14.393 -20.519 1.00 70.00 224 ILE A O 1
ATOM 1778 N N . ILE A 1 225 ? -2.464 14.752 -21.601 1.00 70.69 225 ILE A N 1
ATOM 1779 C CA . ILE A 1 225 ? -2.443 16.219 -21.657 1.00 70.69 225 ILE A CA 1
ATOM 1780 C C . ILE A 1 225 ? -3.518 16.742 -20.705 1.00 70.69 225 ILE A C 1
ATOM 1782 O O . ILE A 1 225 ? -4.689 16.404 -20.850 1.00 70.69 225 ILE A O 1
ATOM 1786 N N . ASN A 1 226 ? -3.138 17.614 -19.765 1.00 73.50 226 ASN A N 1
ATOM 1787 C CA . ASN A 1 226 ? -4.039 18.140 -18.725 1.00 73.50 226 ASN A CA 1
ATOM 1788 C C . ASN A 1 226 ? -4.758 17.028 -17.947 1.00 73.50 226 ASN A C 1
ATOM 1790 O O . ASN A 1 226 ? -5.956 17.101 -17.683 1.00 73.50 226 ASN A O 1
ATOM 1794 N N . VAL A 1 227 ? -3.988 15.997 -17.602 1.00 71.31 227 VAL A N 1
ATOM 1795 C CA . VAL A 1 227 ? -4.473 14.778 -16.964 1.00 71.31 227 VAL A CA 1
ATOM 1796 C C . VAL A 1 227 ? -5.153 15.088 -15.643 1.00 71.31 227 VAL A C 1
ATOM 1798 O O . VAL A 1 227 ? -4.556 15.715 -14.761 1.00 71.31 227 VAL A O 1
ATOM 1801 N N . ASP A 1 228 ? -6.363 14.560 -15.471 1.00 77.31 228 ASP A N 1
ATOM 1802 C CA . ASP A 1 228 ? -6.944 14.447 -14.144 1.00 77.31 228 ASP A CA 1
ATOM 1803 C C . ASP A 1 228 ? -6.097 13.466 -13.314 1.00 77.31 228 ASP A C 1
ATOM 1805 O O . ASP A 1 228 ? -6.024 12.252 -13.555 1.00 77.31 228 ASP A O 1
ATOM 1809 N N . LYS A 1 229 ? -5.401 14.016 -12.315 1.00 79.50 229 LYS A N 1
ATOM 1810 C CA . LYS A 1 229 ? -4.518 13.257 -11.423 1.00 79.50 229 LYS A CA 1
ATOM 1811 C C . LYS A 1 229 ? -5.267 12.206 -10.595 1.00 79.50 229 LYS A C 1
ATOM 1813 O O . LYS A 1 229 ? -4.602 11.327 -10.047 1.00 79.50 229 LYS A O 1
ATOM 1818 N N . GLN A 1 230 ? -6.598 12.290 -10.534 1.00 79.31 230 GLN A N 1
ATOM 1819 C CA . GLN A 1 230 ? -7.476 11.385 -9.798 1.00 79.31 230 GLN A CA 1
ATOM 1820 C C . GLN A 1 230 ? -8.262 10.404 -10.682 1.00 79.31 230 GLN A C 1
ATOM 1822 O O . GLN A 1 230 ? -8.886 9.505 -10.124 1.00 79.31 230 GLN A O 1
ATOM 1827 N N . ASP A 1 231 ? -8.203 10.514 -12.016 1.00 82.31 231 ASP A N 1
ATOM 1828 C CA . ASP A 1 231 ? -8.924 9.606 -12.922 1.00 82.31 231 ASP A CA 1
ATOM 1829 C C . ASP A 1 231 ? -8.318 8.193 -12.911 1.00 82.31 231 ASP A C 1
ATOM 1831 O O . ASP A 1 231 ? -7.285 7.924 -13.538 1.00 82.31 231 ASP A O 1
ATOM 1835 N N . ASP A 1 232 ? -8.998 7.280 -12.213 1.00 80.81 232 ASP A N 1
ATOM 1836 C CA . ASP A 1 232 ? -8.671 5.854 -12.165 1.00 80.81 232 ASP A CA 1
ATOM 1837 C C . ASP A 1 232 ? -8.680 5.223 -13.565 1.00 80.81 232 ASP A C 1
ATOM 1839 O O . ASP A 1 232 ? -7.802 4.422 -13.891 1.00 80.81 232 ASP A O 1
ATOM 1843 N N . GLY A 1 233 ? -9.639 5.588 -14.418 1.00 80.44 233 GLY A N 1
ATOM 1844 C CA . GLY A 1 233 ? -9.804 5.019 -15.753 1.00 80.44 233 GLY A CA 1
ATOM 1845 C C . GLY A 1 233 ? -8.598 5.294 -16.648 1.00 80.44 233 GLY A C 1
ATOM 1846 O O . GLY A 1 233 ? -8.086 4.371 -17.287 1.00 80.44 233 GLY A O 1
ATOM 1847 N N . ALA A 1 234 ? -8.099 6.531 -16.649 1.00 79.38 234 ALA A N 1
ATOM 1848 C CA . ALA A 1 234 ? -6.871 6.892 -17.360 1.00 79.38 234 ALA A CA 1
ATOM 1849 C C . ALA A 1 234 ? -5.663 6.093 -16.847 1.00 79.38 234 ALA A C 1
ATOM 1851 O O . ALA A 1 234 ? -4.857 5.589 -17.628 1.00 79.38 234 ALA A O 1
ATOM 1852 N N . VAL A 1 235 ? -5.552 5.917 -15.529 1.00 83.25 235 VAL A N 1
ATOM 1853 C CA . VAL A 1 235 ? -4.484 5.114 -14.917 1.00 83.25 235 VAL A CA 1
ATOM 1854 C C . VAL A 1 235 ? -4.562 3.639 -15.337 1.00 83.25 235 VAL A C 1
ATOM 1856 O O . VAL A 1 235 ? -3.529 3.031 -15.628 1.00 83.25 235 VAL A O 1
ATOM 1859 N N . TYR A 1 236 ? -5.761 3.052 -15.401 1.00 82.44 236 TYR A N 1
ATOM 1860 C CA . TYR A 1 236 ? -5.946 1.677 -15.878 1.00 82.44 236 TYR A CA 1
ATOM 1861 C C . TYR A 1 236 ? -5.480 1.496 -17.320 1.00 82.44 236 TYR A C 1
ATOM 1863 O O . TYR A 1 236 ? -4.843 0.486 -17.616 1.00 82.44 236 TYR A O 1
ATOM 1871 N N . ARG A 1 237 ? -5.750 2.472 -18.191 1.00 83.81 237 ARG A N 1
ATOM 1872 C CA . ARG A 1 237 ? -5.325 2.414 -19.593 1.00 83.81 237 ARG A CA 1
ATOM 1873 C C . ARG A 1 237 ? -3.814 2.602 -19.772 1.00 83.81 237 ARG A C 1
ATOM 1875 O O . ARG A 1 237 ? -3.248 1.993 -20.665 1.00 83.81 237 ARG A O 1
ATOM 1882 N N . VAL A 1 238 ? -3.132 3.373 -18.922 1.00 85.81 238 VAL A N 1
ATOM 1883 C CA . VAL A 1 238 ? -1.661 3.522 -19.020 1.00 85.81 238 VAL A CA 1
ATOM 1884 C C . VAL A 1 238 ? -0.924 2.219 -18.693 1.00 85.81 238 VAL A C 1
ATOM 1886 O O . VAL A 1 238 ? 0.086 1.913 -19.314 1.00 85.81 238 VAL A O 1
ATOM 1889 N N . PHE A 1 239 ? -1.421 1.430 -17.742 1.00 88.88 239 PHE A N 1
ATOM 1890 C CA . PHE A 1 239 ? -0.794 0.158 -17.355 1.00 88.88 239 PHE A CA 1
ATOM 1891 C C . PHE A 1 239 ? -1.416 -1.068 -18.041 1.00 88.88 239 PHE A C 1
ATOM 1893 O O . PHE A 1 239 ? -1.197 -2.188 -17.588 1.00 88.88 239 PHE A O 1
ATOM 1900 N N . CYS A 1 240 ? -2.215 -0.895 -19.098 1.00 86.44 240 CYS A N 1
ATOM 1901 C CA . CYS A 1 240 ? -2.815 -2.035 -19.786 1.00 86.44 240 CYS A CA 1
ATOM 1902 C C . CYS A 1 240 ? -1.853 -2.667 -20.803 1.00 86.44 240 CYS A C 1
ATOM 1904 O O . CYS A 1 240 ? -0.971 -2.016 -21.368 1.00 86.44 240 CYS A O 1
ATOM 1906 N N . SER A 1 241 ? -2.077 -3.950 -21.091 1.00 85.31 241 SER A N 1
ATOM 1907 C CA . SER A 1 241 ? -1.278 -4.714 -22.054 1.00 85.31 241 SER A CA 1
ATOM 1908 C C . SER A 1 241 ? -1.300 -4.113 -23.460 1.00 85.31 241 SER A C 1
ATOM 1910 O O . SER A 1 241 ? -0.288 -4.152 -24.154 1.00 85.31 241 SER A O 1
ATOM 1912 N N . THR A 1 242 ? -2.420 -3.515 -23.878 1.00 84.50 242 THR A N 1
ATOM 1913 C CA . THR A 1 242 ? -2.536 -2.885 -25.199 1.00 84.50 242 THR A CA 1
ATOM 1914 C C . THR A 1 242 ? -1.653 -1.646 -25.318 1.00 84.50 242 THR A C 1
ATOM 1916 O O . THR A 1 242 ? -1.036 -1.455 -26.359 1.00 84.50 242 THR A O 1
ATOM 1919 N N . PHE A 1 243 ? -1.545 -0.826 -24.265 1.00 85.00 243 PHE A N 1
ATOM 1920 C CA . PHE A 1 243 ? -0.649 0.335 -24.266 1.00 85.00 243 PHE A CA 1
ATOM 1921 C C . PHE A 1 243 ? 0.817 -0.097 -24.187 1.00 85.00 243 PHE A C 1
ATOM 1923 O O . PHE A 1 243 ? 1.653 0.407 -24.932 1.00 85.00 243 PHE A O 1
ATOM 1930 N N . LEU A 1 244 ? 1.118 -1.103 -23.360 1.00 87.94 244 LEU A N 1
ATOM 1931 C CA . LEU A 1 244 ? 2.449 -1.702 -23.281 1.00 87.94 244 LEU A CA 1
ATOM 1932 C C . LEU A 1 244 ? 2.927 -2.239 -24.644 1.00 87.94 244 LEU A C 1
ATOM 1934 O O . LEU A 1 244 ? 4.084 -2.039 -25.013 1.00 87.94 244 LEU A O 1
ATOM 1938 N N . ALA A 1 245 ? 2.038 -2.887 -25.404 1.00 86.00 245 ALA A N 1
ATOM 1939 C CA . ALA A 1 245 ? 2.349 -3.431 -26.725 1.00 86.00 245 ALA A CA 1
ATOM 1940 C C . ALA A 1 245 ? 2.733 -2.349 -27.747 1.00 86.00 245 ALA A C 1
ATOM 1942 O O . ALA A 1 245 ? 3.514 -2.631 -28.649 1.00 86.00 245 ALA A O 1
ATOM 1943 N N . GLN A 1 246 ? 2.269 -1.103 -27.591 1.00 85.12 246 GLN A N 1
ATOM 1944 C CA . GLN A 1 246 ? 2.665 -0.007 -28.483 1.00 85.12 246 GLN A CA 1
ATOM 1945 C C . GLN A 1 246 ? 4.130 0.420 -28.336 1.00 85.12 246 GLN A C 1
ATOM 1947 O O . GLN A 1 246 ? 4.697 1.048 -29.230 1.00 85.12 246 GLN A O 1
ATOM 1952 N N . CYS A 1 247 ? 4.783 0.082 -27.222 1.00 84.25 247 CYS A N 1
ATOM 1953 C CA . CYS A 1 247 ? 6.230 0.265 -27.115 1.00 84.25 247 CYS A CA 1
ATOM 1954 C C . CYS A 1 247 ? 6.999 -0.628 -28.110 1.00 84.25 247 CYS A C 1
ATOM 1956 O O . CYS A 1 247 ? 8.204 -0.448 -28.291 1.00 84.25 247 CYS A O 1
ATOM 1958 N N . GLN A 1 248 ? 6.319 -1.593 -28.735 1.00 84.19 248 GLN A N 1
ATOM 1959 C CA . GLN A 1 248 ? 6.864 -2.527 -29.705 1.00 84.19 248 GLN A CA 1
ATOM 1960 C C . GLN A 1 248 ? 6.342 -2.208 -31.113 1.00 84.19 248 GLN A C 1
ATOM 1962 O O . GLN A 1 248 ? 5.192 -1.823 -31.301 1.00 84.19 248 GLN A O 1
ATOM 1967 N N . ASN A 1 249 ? 7.176 -2.440 -32.122 1.00 76.50 249 ASN A N 1
ATOM 1968 C CA . ASN A 1 249 ? 6.806 -2.405 -33.531 1.00 76.50 249 ASN A CA 1
ATOM 1969 C C . ASN A 1 249 ? 7.004 -3.807 -34.125 1.00 76.50 249 ASN A C 1
ATOM 1971 O O . ASN A 1 249 ? 8.133 -4.292 -34.204 1.00 76.50 249 ASN A O 1
ATOM 1975 N N . ASN A 1 250 ? 5.915 -4.494 -34.488 1.00 72.44 250 ASN A N 1
ATOM 1976 C CA . ASN A 1 250 ? 5.938 -5.883 -34.976 1.00 72.44 250 ASN A CA 1
ATOM 1977 C C . ASN A 1 250 ? 6.761 -6.832 -34.075 1.00 72.44 250 ASN A C 1
ATOM 1979 O O . ASN A 1 250 ? 7.613 -7.585 -34.547 1.00 72.44 250 ASN A O 1
ATOM 1983 N N . GLY A 1 251 ? 6.553 -6.746 -32.756 1.00 72.25 251 GLY A N 1
ATOM 1984 C CA . GLY A 1 251 ? 7.251 -7.562 -31.754 1.00 72.25 251 GLY A CA 1
ATOM 1985 C C . GLY A 1 251 ? 8.684 -7.121 -31.427 1.00 72.25 251 GLY A C 1
ATOM 1986 O O . GLY A 1 251 ? 9.292 -7.689 -30.523 1.00 72.25 251 GLY A O 1
ATOM 1987 N N . HIS A 1 252 ? 9.217 -6.098 -32.103 1.00 79.38 252 HIS A N 1
ATOM 1988 C CA . HIS A 1 252 ? 10.537 -5.537 -31.815 1.00 79.38 252 HIS A CA 1
ATOM 1989 C C . HIS A 1 252 ? 10.406 -4.297 -30.936 1.00 79.38 252 HIS A C 1
ATOM 1991 O O . HIS A 1 252 ? 9.666 -3.369 -31.257 1.00 79.38 252 HIS A O 1
ATOM 1997 N N . LEU A 1 253 ? 11.121 -4.282 -29.815 1.00 81.56 253 LEU A N 1
ATOM 1998 C CA . LEU A 1 253 ? 11.101 -3.168 -28.876 1.00 81.56 253 LEU A CA 1
ATOM 1999 C C . LEU A 1 253 ? 11.869 -1.974 -29.455 1.00 81.56 253 LEU A C 1
ATOM 2001 O O . LEU A 1 253 ? 13.037 -2.109 -29.821 1.00 81.56 253 LEU A O 1
ATOM 2005 N N . ASP A 1 254 ? 11.225 -0.810 -29.512 1.00 80.81 254 ASP A N 1
ATOM 2006 C CA . ASP A 1 254 ? 11.906 0.435 -29.865 1.00 80.81 254 ASP A CA 1
ATOM 2007 C C . ASP A 1 254 ? 12.923 0.777 -28.768 1.00 80.81 254 ASP A C 1
ATOM 2009 O O . ASP A 1 254 ? 12.595 0.822 -27.579 1.00 80.81 254 ASP A O 1
ATOM 2013 N N . HIS A 1 255 ? 14.168 1.018 -29.170 1.00 83.50 255 HIS A N 1
ATOM 2014 C CA . HIS A 1 255 ? 15.267 1.292 -28.258 1.00 83.50 255 HIS A CA 1
ATOM 2015 C C . HIS A 1 255 ? 15.017 2.541 -27.392 1.00 83.50 255 HIS A C 1
ATOM 2017 O O . HIS A 1 255 ? 15.386 2.538 -26.217 1.00 83.50 255 HIS A O 1
ATOM 2023 N N . ASP A 1 256 ? 14.346 3.584 -27.905 1.00 86.50 256 ASP A N 1
ATOM 2024 C CA . ASP A 1 256 ? 14.003 4.759 -27.080 1.00 86.50 256 ASP A CA 1
ATOM 2025 C C . ASP A 1 256 ? 12.897 4.441 -26.061 1.00 86.50 256 ASP A C 1
ATOM 2027 O O . ASP A 1 256 ? 12.842 5.052 -24.995 1.00 86.50 256 ASP A O 1
ATOM 2031 N N . LYS A 1 257 ? 12.048 3.447 -26.343 1.00 88.12 257 LYS A N 1
ATOM 2032 C CA . LYS A 1 257 ? 10.900 3.057 -25.507 1.00 88.12 257 LYS A CA 1
ATOM 2033 C C . LYS A 1 257 ? 11.200 1.861 -24.602 1.00 88.12 257 LYS A C 1
ATOM 2035 O O . LYS A 1 257 ? 10.361 1.502 -23.778 1.00 88.12 257 LYS A O 1
ATOM 2040 N N . ALA A 1 258 ? 12.383 1.256 -24.704 1.00 89.81 258 ALA A N 1
ATOM 2041 C CA . ALA A 1 258 ? 12.702 0.008 -24.018 1.00 89.81 258 ALA A CA 1
ATOM 2042 C C . ALA A 1 258 ? 12.581 0.107 -22.492 1.00 89.81 258 ALA A C 1
ATOM 2044 O O . ALA A 1 258 ? 11.966 -0.732 -21.836 1.00 89.81 258 ALA A O 1
ATOM 2045 N N . VAL A 1 259 ? 13.116 1.182 -21.921 1.00 92.38 259 VAL A N 1
ATOM 2046 C CA . VAL A 1 259 ? 13.052 1.418 -20.477 1.00 92.38 259 VAL A CA 1
ATOM 2047 C C . VAL A 1 259 ? 11.658 1.862 -20.017 1.00 92.38 259 VAL A C 1
ATOM 2049 O O . VAL A 1 259 ? 11.238 1.491 -18.921 1.00 92.38 259 VAL A O 1
ATOM 2052 N N . LEU A 1 260 ? 10.899 2.566 -20.865 1.00 92.94 260 LEU A N 1
ATOM 2053 C CA . LEU A 1 260 ? 9.480 2.835 -20.612 1.00 92.94 260 LEU A CA 1
ATOM 2054 C C . LEU A 1 260 ? 8.670 1.529 -20.587 1.00 92.94 260 LEU A C 1
ATOM 2056 O O . LEU A 1 260 ? 7.856 1.345 -19.688 1.00 92.94 260 LEU A O 1
ATOM 2060 N N . PHE A 1 261 ? 8.918 0.606 -21.519 1.00 93.25 261 PHE A N 1
ATOM 2061 C CA . PHE A 1 261 ? 8.288 -0.716 -21.530 1.00 93.25 261 PHE A CA 1
ATOM 2062 C C . PHE A 1 261 ? 8.570 -1.475 -20.234 1.00 93.25 261 PHE A C 1
ATOM 2064 O O . PHE A 1 261 ? 7.631 -1.955 -19.608 1.00 93.25 261 PHE A O 1
ATOM 2071 N N . ILE A 1 262 ? 9.831 -1.532 -19.788 1.00 94.06 262 ILE A N 1
ATOM 2072 C CA . ILE A 1 262 ? 10.195 -2.195 -18.524 1.00 94.06 262 ILE A CA 1
ATOM 2073 C C . ILE A 1 262 ? 9.447 -1.556 -17.348 1.00 94.06 262 ILE A C 1
ATOM 2075 O O . ILE A 1 262 ? 8.876 -2.271 -16.529 1.00 94.06 262 ILE A O 1
ATOM 2079 N N . TYR A 1 263 ? 9.406 -0.222 -17.284 1.00 95.00 263 TYR A N 1
ATOM 2080 C CA . TYR A 1 263 ? 8.675 0.500 -16.243 1.00 95.00 263 TYR A CA 1
ATOM 2081 C C . TYR A 1 263 ? 7.184 0.127 -16.238 1.00 95.00 263 TYR A C 1
ATOM 2083 O O . TYR A 1 263 ? 6.645 -0.272 -15.206 1.00 95.00 263 TYR A O 1
ATOM 2091 N N . LEU A 1 264 ? 6.516 0.232 -17.390 1.00 94.38 264 LEU A N 1
ATOM 2092 C CA . LEU A 1 264 ? 5.087 -0.062 -17.525 1.00 94.38 264 LEU A CA 1
ATOM 2093 C C . LEU A 1 264 ? 4.776 -1.531 -17.226 1.00 94.38 264 LEU A C 1
ATOM 2095 O O . LEU A 1 264 ? 3.778 -1.807 -16.566 1.00 94.38 264 LEU A O 1
ATOM 2099 N N . PHE A 1 265 ? 5.635 -2.450 -17.666 1.00 94.88 265 PHE A N 1
ATOM 2100 C CA . PHE A 1 265 ? 5.495 -3.881 -17.421 1.00 94.88 265 PHE A CA 1
ATOM 2101 C C . PHE A 1 265 ? 5.610 -4.204 -15.929 1.00 94.88 265 PHE A C 1
ATOM 2103 O O . PHE A 1 265 ? 4.670 -4.743 -15.356 1.00 94.88 265 PHE A O 1
ATOM 2110 N N . ILE A 1 266 ? 6.710 -3.812 -15.277 1.00 96.19 266 ILE A N 1
ATOM 2111 C CA . ILE A 1 266 ? 6.960 -4.154 -13.869 1.00 96.19 266 ILE A CA 1
ATOM 2112 C C . ILE A 1 266 ? 5.892 -3.558 -12.949 1.00 96.19 266 ILE A C 1
ATOM 2114 O O . ILE A 1 266 ? 5.365 -4.252 -12.079 1.00 96.19 266 ILE A O 1
ATOM 2118 N N . PHE A 1 267 ? 5.548 -2.280 -13.130 1.00 95.25 267 PHE A N 1
ATOM 2119 C CA . PHE A 1 267 ? 4.514 -1.662 -12.303 1.00 95.25 267 PHE A CA 1
ATOM 2120 C C . PHE A 1 267 ? 3.116 -2.172 -12.663 1.00 95.25 267 PHE A C 1
ATOM 2122 O O . PHE A 1 267 ? 2.327 -2.417 -11.757 1.00 95.25 267 PHE A O 1
ATOM 2129 N N . GLY A 1 268 ? 2.821 -2.416 -13.943 1.00 94.19 268 GLY A N 1
ATOM 2130 C CA . GLY A 1 268 ? 1.578 -3.064 -14.368 1.00 94.19 268 GLY A CA 1
ATOM 2131 C C . GLY A 1 268 ? 1.375 -4.416 -13.682 1.00 94.19 268 GLY A C 1
ATOM 2132 O O . GLY A 1 268 ? 0.338 -4.629 -13.054 1.00 94.19 268 GLY A O 1
ATOM 2133 N N . GLU A 1 269 ? 2.402 -5.271 -13.691 1.00 95.06 269 GLU A N 1
ATOM 2134 C CA . GLU A 1 269 ? 2.401 -6.546 -12.969 1.00 95.06 269 GLU A CA 1
ATOM 2135 C C . GLU A 1 269 ? 2.209 -6.354 -11.455 1.00 95.06 269 GLU A C 1
ATOM 2137 O O . GLU A 1 269 ? 1.376 -7.034 -10.853 1.00 95.06 269 GLU A O 1
ATOM 2142 N N . LEU A 1 270 ? 2.917 -5.403 -10.834 1.00 95.88 270 LEU A N 1
ATOM 2143 C CA . LEU A 1 270 ? 2.785 -5.103 -9.401 1.00 95.88 270 LEU A CA 1
ATOM 2144 C C . LEU A 1 270 ? 1.355 -4.706 -8.995 1.00 95.88 270 LEU A C 1
ATOM 2146 O O . LEU A 1 270 ? 0.932 -4.983 -7.873 1.00 95.88 270 LEU A O 1
ATOM 2150 N N . PHE A 1 271 ? 0.591 -4.064 -9.875 1.00 93.25 271 PHE A N 1
ATOM 2151 C CA . PHE A 1 271 ? -0.806 -3.728 -9.589 1.00 93.25 271 PHE A CA 1
ATOM 2152 C C . PHE A 1 271 ? -1.748 -4.898 -9.900 1.00 93.25 271 PHE A C 1
ATOM 2154 O O . PHE A 1 271 ? -2.662 -5.195 -9.122 1.00 93.25 271 PHE A O 1
ATOM 2161 N N . ASP A 1 272 ? -1.506 -5.613 -10.997 1.00 93.06 272 ASP A N 1
ATOM 2162 C CA . ASP A 1 272 ? -2.327 -6.749 -11.417 1.00 93.06 272 ASP A CA 1
ATOM 2163 C C . ASP A 1 272 ? -2.230 -7.934 -10.454 1.00 93.06 272 ASP A C 1
ATOM 2165 O O . ASP A 1 272 ? -3.219 -8.648 -10.264 1.00 93.06 272 ASP A O 1
ATOM 2169 N N . LEU A 1 273 ? -1.103 -8.110 -9.758 1.00 94.06 273 LEU A N 1
ATOM 2170 C CA . LEU A 1 273 ? -0.979 -9.152 -8.736 1.00 94.06 273 LEU A CA 1
ATOM 2171 C C . LEU A 1 273 ? -1.946 -8.970 -7.550 1.00 94.06 273 LEU A C 1
ATOM 2173 O O . LEU A 1 273 ? -2.136 -9.926 -6.794 1.00 94.06 273 LEU A O 1
ATOM 2177 N N . PHE A 1 274 ? -2.602 -7.813 -7.408 1.00 92.94 274 PHE A N 1
ATOM 2178 C CA . PHE A 1 274 ? -3.716 -7.618 -6.480 1.00 92.94 274 PHE A CA 1
ATOM 2179 C C . PHE A 1 274 ? -5.069 -7.607 -7.201 1.00 92.94 274 PHE A C 1
ATOM 2181 O O . PHE A 1 274 ? -6.019 -8.240 -6.745 1.00 92.94 274 PHE A O 1
ATOM 2188 N N . LEU A 1 275 ? -5.163 -6.888 -8.321 1.00 90.44 275 LEU A N 1
ATOM 2189 C CA . LEU A 1 275 ? -6.441 -6.560 -8.960 1.00 90.44 275 LEU A CA 1
ATOM 2190 C C . LEU A 1 275 ? -6.964 -7.657 -9.895 1.00 90.44 275 LEU A C 1
ATOM 2192 O O . LEU A 1 275 ? -8.175 -7.869 -9.989 1.00 90.44 275 LEU A O 1
ATOM 2196 N N . ASN A 1 276 ? -6.070 -8.359 -10.590 1.00 90.00 276 ASN A N 1
ATOM 2197 C CA . ASN A 1 276 ? -6.451 -9.406 -11.527 1.00 90.00 276 ASN A CA 1
ATOM 2198 C C . ASN A 1 276 ? -6.927 -10.641 -10.749 1.00 90.00 276 ASN A C 1
ATOM 2200 O O . ASN A 1 276 ? -6.283 -11.051 -9.782 1.00 90.00 276 ASN A O 1
ATOM 2204 N N . ARG A 1 277 ? -8.051 -11.239 -11.153 1.00 88.62 277 ARG A N 1
ATOM 2205 C CA . ARG A 1 277 ? -8.689 -12.368 -10.452 1.00 88.62 277 ARG A CA 1
ATOM 2206 C C . ARG A 1 277 ? -8.221 -13.741 -10.939 1.00 88.62 277 ARG A C 1
ATOM 2208 O O . ARG A 1 277 ? -8.362 -14.706 -10.197 1.00 88.62 277 ARG A O 1
ATOM 2215 N N . ASP A 1 278 ? -7.584 -13.807 -12.105 1.00 90.69 278 ASP A N 1
ATOM 2216 C CA . ASP A 1 278 ? -7.267 -15.067 -12.790 1.00 90.69 278 ASP A CA 1
ATOM 2217 C C . ASP A 1 278 ? -5.812 -15.523 -12.575 1.00 90.69 278 ASP A C 1
ATOM 2219 O O . ASP A 1 278 ? -5.427 -16.636 -12.930 1.00 90.69 278 ASP A O 1
ATOM 2223 N N . ILE A 1 279 ? -4.977 -14.677 -11.961 1.00 93.31 279 ILE A N 1
ATOM 2224 C CA . ILE A 1 279 ? -3.558 -14.976 -11.734 1.00 93.31 279 ILE A CA 1
ATOM 2225 C C . ILE A 1 279 ? -3.390 -15.982 -10.586 1.00 93.31 279 ILE A C 1
ATOM 2227 O O . ILE A 1 279 ? -3.853 -15.757 -9.461 1.00 93.31 279 ILE A O 1
ATOM 2231 N N . SER A 1 280 ? -2.648 -17.061 -10.856 1.00 94.06 280 SER A N 1
ATOM 2232 C CA . SER A 1 280 ? -2.288 -18.079 -9.861 1.00 94.06 280 SER A CA 1
ATOM 2233 C C . SER A 1 280 ? -1.398 -17.525 -8.740 1.00 94.06 280 SER A C 1
ATOM 2235 O O . SER A 1 280 ? -0.614 -16.598 -8.954 1.00 94.06 280 SER A O 1
ATOM 2237 N N . TYR A 1 281 ? -1.430 -18.138 -7.552 1.00 92.50 281 TYR A N 1
ATOM 2238 C CA . TYR A 1 281 ? -0.575 -17.718 -6.431 1.00 92.50 281 TYR A CA 1
ATOM 2239 C C . TYR A 1 281 ? 0.922 -17.777 -6.758 1.00 92.50 281 TYR A C 1
ATOM 2241 O O . TYR A 1 281 ? 1.661 -16.863 -6.405 1.00 92.50 281 TYR A O 1
ATOM 2249 N N . LYS A 1 282 ? 1.370 -18.811 -7.486 1.00 94.94 282 LYS A N 1
ATOM 2250 C CA . LYS A 1 282 ? 2.769 -18.929 -7.924 1.00 94.94 282 LYS A CA 1
ATOM 2251 C C . LYS A 1 282 ? 3.169 -17.741 -8.800 1.00 94.94 282 LYS A C 1
ATOM 2253 O O . LYS A 1 282 ? 4.215 -17.142 -8.572 1.00 94.94 282 LYS A O 1
ATOM 2258 N N . THR A 1 283 ? 2.330 -17.391 -9.773 1.00 96.75 283 THR A N 1
ATOM 2259 C CA . THR A 1 283 ? 2.581 -16.260 -10.673 1.00 96.75 283 THR A CA 1
ATOM 2260 C C . THR A 1 283 ? 2.586 -14.936 -9.909 1.00 96.75 283 THR A C 1
ATOM 2262 O O . THR A 1 283 ? 3.502 -14.146 -10.104 1.00 96.75 283 THR A O 1
ATOM 2265 N N . ARG A 1 284 ? 1.657 -14.727 -8.962 1.00 96.50 284 ARG A N 1
ATOM 2266 C CA . ARG A 1 284 ? 1.646 -13.529 -8.098 1.00 96.50 284 ARG A CA 1
ATOM 2267 C C . ARG A 1 284 ? 2.939 -13.361 -7.305 1.00 96.50 284 ARG A C 1
ATOM 2269 O O . ARG A 1 284 ? 3.461 -12.256 -7.238 1.00 96.50 284 ARG A O 1
ATOM 2276 N N . ILE A 1 285 ? 3.474 -14.447 -6.738 1.00 96.00 285 ILE A N 1
ATOM 2277 C CA . ILE A 1 285 ? 4.757 -14.408 -6.019 1.00 96.00 285 ILE A CA 1
ATOM 2278 C C . ILE A 1 285 ? 5.890 -14.022 -6.972 1.00 96.00 285 ILE A C 1
ATOM 2280 O O . ILE A 1 285 ? 6.701 -13.171 -6.627 1.00 96.00 285 ILE A O 1
ATOM 2284 N N . ILE A 1 286 ? 5.940 -14.604 -8.175 1.00 96.69 286 ILE A N 1
ATOM 2285 C CA . ILE A 1 286 ? 6.962 -14.261 -9.177 1.00 96.69 286 ILE A CA 1
ATOM 2286 C C . ILE A 1 286 ? 6.885 -12.770 -9.534 1.00 96.69 286 ILE A C 1
ATOM 2288 O O . ILE A 1 286 ? 7.903 -12.089 -9.467 1.00 96.69 286 ILE A O 1
ATOM 2292 N N . MET A 1 287 ? 5.688 -12.252 -9.824 1.00 97.62 287 MET A N 1
ATOM 2293 C CA . MET A 1 287 ? 5.461 -10.834 -10.137 1.00 97.62 287 MET A CA 1
ATOM 2294 C C . MET A 1 287 ? 5.871 -9.914 -8.974 1.00 97.62 287 MET A C 1
ATOM 2296 O O . MET A 1 287 ? 6.555 -8.914 -9.186 1.00 97.62 287 MET A O 1
ATOM 2300 N N . ALA A 1 288 ? 5.520 -10.272 -7.731 1.00 97.12 288 ALA A N 1
ATOM 2301 C CA . ALA A 1 288 ? 5.924 -9.517 -6.543 1.00 97.12 288 ALA A CA 1
ATOM 2302 C C . ALA A 1 288 ? 7.449 -9.482 -6.391 1.00 97.12 288 ALA A C 1
ATOM 2304 O O . ALA A 1 288 ? 8.034 -8.416 -6.203 1.00 97.12 288 ALA A O 1
ATOM 2305 N N . MET A 1 289 ? 8.108 -10.637 -6.524 1.00 97.06 289 MET A N 1
ATOM 2306 C CA . MET A 1 289 ? 9.563 -10.728 -6.431 1.00 97.06 289 MET A CA 1
ATOM 2307 C C . MET A 1 289 ? 10.255 -9.987 -7.583 1.00 97.06 289 MET A C 1
ATOM 2309 O O . MET A 1 289 ? 11.261 -9.324 -7.342 1.00 97.06 289 MET A O 1
ATOM 2313 N N . HIS A 1 290 ? 9.716 -10.030 -8.807 1.00 96.44 290 HIS A N 1
ATOM 2314 C CA . HIS A 1 290 ? 10.216 -9.239 -9.936 1.00 96.44 290 HIS A CA 1
ATOM 2315 C C . HIS A 1 290 ? 10.183 -7.742 -9.630 1.00 96.44 290 HIS A C 1
ATOM 2317 O O . HIS A 1 290 ? 11.205 -7.072 -9.778 1.00 96.44 290 HIS A O 1
ATOM 2323 N N . ALA A 1 291 ? 9.047 -7.226 -9.153 1.00 97.50 291 ALA A N 1
ATOM 2324 C CA . ALA A 1 291 ? 8.920 -5.821 -8.785 1.00 97.50 291 ALA A CA 1
ATOM 2325 C C . ALA A 1 291 ? 9.873 -5.440 -7.640 1.00 97.50 291 ALA A C 1
ATOM 2327 O O . ALA A 1 291 ? 10.567 -4.425 -7.724 1.00 97.50 291 ALA A O 1
ATOM 2328 N N . TYR A 1 292 ? 9.968 -6.278 -6.605 1.00 97.50 292 TYR A N 1
ATOM 2329 C CA . TYR A 1 292 ? 10.861 -6.054 -5.467 1.00 97.50 292 TYR A CA 1
ATOM 2330 C C . TYR A 1 292 ? 12.340 -6.002 -5.876 1.00 97.50 292 TYR A C 1
ATOM 2332 O O . TYR A 1 292 ? 13.062 -5.071 -5.502 1.00 97.50 292 TYR A O 1
ATOM 2340 N N . PHE A 1 293 ? 12.801 -6.976 -6.666 1.00 97.06 293 PHE A N 1
ATOM 2341 C CA . PHE A 1 293 ? 14.180 -7.000 -7.146 1.00 97.06 293 PHE A CA 1
ATOM 2342 C C . PHE A 1 293 ? 14.459 -5.853 -8.110 1.00 97.06 293 PHE A C 1
ATOM 2344 O O . PHE A 1 293 ? 15.487 -5.201 -7.966 1.00 97.06 293 PHE A O 1
ATOM 2351 N N . PHE A 1 294 ? 13.534 -5.538 -9.021 1.00 96.75 294 PHE A N 1
ATOM 2352 C CA . PHE A 1 294 ? 13.669 -4.384 -9.909 1.00 96.75 294 PHE A CA 1
ATOM 2353 C C . PHE A 1 294 ? 13.862 -3.080 -9.125 1.00 96.75 294 PHE A C 1
ATOM 2355 O O . PHE A 1 294 ? 14.812 -2.344 -9.390 1.00 96.75 294 PHE A O 1
ATOM 2362 N N . LEU A 1 295 ? 13.017 -2.815 -8.123 1.00 96.62 295 LEU A N 1
ATOM 2363 C CA . LEU A 1 295 ? 13.126 -1.626 -7.271 1.00 96.62 295 LEU A CA 1
ATOM 2364 C C . LEU A 1 295 ? 14.445 -1.613 -6.490 1.00 96.62 295 LEU A C 1
ATOM 2366 O O . LEU A 1 295 ? 15.124 -0.586 -6.437 1.00 96.62 295 LEU A O 1
ATOM 2370 N N . SER A 1 296 ? 14.842 -2.757 -5.932 1.00 95.19 296 SER A N 1
ATOM 2371 C CA . SER A 1 296 ? 16.089 -2.895 -5.174 1.00 95.19 296 SER A CA 1
ATOM 2372 C C . SER A 1 296 ? 17.323 -2.643 -6.042 1.00 95.19 296 SER A C 1
ATOM 2374 O O . SER A 1 296 ? 18.213 -1.882 -5.655 1.00 95.19 296 SER A O 1
ATOM 2376 N N . THR A 1 297 ? 17.367 -3.229 -7.240 1.00 95.12 297 THR A N 1
ATOM 2377 C CA . THR A 1 297 ? 18.442 -3.018 -8.215 1.00 95.12 297 THR A CA 1
ATOM 2378 C C . THR A 1 297 ? 18.453 -1.580 -8.717 1.00 95.12 297 THR A C 1
ATOM 2380 O O . THR A 1 297 ? 19.526 -0.989 -8.817 1.00 95.12 297 THR A O 1
ATOM 2383 N N . TRP A 1 298 ? 17.285 -0.987 -8.981 1.00 95.44 298 TRP A N 1
ATOM 2384 C CA . TRP A 1 298 ? 17.192 0.406 -9.412 1.00 95.44 298 TRP A CA 1
ATOM 2385 C C . TRP A 1 298 ? 17.744 1.359 -8.348 1.00 95.44 298 TRP A C 1
ATOM 2387 O O . TRP A 1 298 ? 18.583 2.207 -8.658 1.00 95.44 298 TRP A O 1
ATOM 2397 N N . LYS A 1 299 ? 17.351 1.181 -7.082 1.00 95.19 299 LYS A N 1
ATOM 2398 C CA . LYS A 1 299 ? 17.891 1.961 -5.962 1.00 95.19 299 LYS A CA 1
ATOM 2399 C C . LYS A 1 299 ? 19.409 1.820 -5.861 1.00 95.19 299 LYS A C 1
ATOM 2401 O O . LYS A 1 299 ? 20.099 2.834 -5.839 1.00 95.19 299 LYS A O 1
ATOM 2406 N N . ASN A 1 300 ? 19.916 0.586 -5.859 1.00 94.44 300 ASN A N 1
ATOM 2407 C CA . ASN A 1 300 ? 21.353 0.327 -5.777 1.00 94.44 300 ASN A CA 1
ATOM 2408 C C . ASN A 1 300 ? 22.102 1.010 -6.934 1.00 94.44 300 ASN A C 1
ATOM 2410 O O . ASN A 1 300 ? 23.062 1.734 -6.696 1.00 94.44 300 ASN A O 1
ATOM 2414 N N . TYR A 1 301 ? 21.611 0.886 -8.170 1.00 94.88 301 TYR A N 1
ATOM 2415 C CA . TYR A 1 301 ? 22.195 1.559 -9.332 1.00 94.88 301 TYR A CA 1
ATOM 2416 C C . TYR A 1 301 ? 22.317 3.078 -9.132 1.00 94.88 301 TYR A C 1
ATOM 2418 O O . TYR A 1 301 ? 23.401 3.637 -9.304 1.00 94.88 301 TYR A O 1
ATOM 2426 N N . ILE A 1 302 ? 21.237 3.749 -8.715 1.00 94.56 302 ILE A N 1
ATOM 2427 C CA . ILE A 1 302 ? 21.253 5.202 -8.491 1.00 94.56 302 ILE A CA 1
ATOM 2428 C C . ILE A 1 302 ? 22.204 5.583 -7.350 1.00 94.56 302 ILE A C 1
ATOM 2430 O O . ILE A 1 302 ? 22.916 6.580 -7.470 1.00 94.56 302 ILE A O 1
ATOM 2434 N N . GLU A 1 303 ? 22.251 4.802 -6.270 1.00 94.56 303 GLU A N 1
ATOM 2435 C CA . GLU A 1 303 ? 23.166 5.025 -5.144 1.00 94.56 303 GLU A CA 1
ATOM 2436 C C . GLU A 1 303 ? 24.636 4.872 -5.563 1.00 94.56 303 GLU A C 1
ATOM 2438 O O . GLU A 1 303 ? 25.455 5.737 -5.246 1.00 94.56 303 GLU A O 1
ATOM 2443 N N . GLN A 1 304 ? 24.975 3.845 -6.349 1.00 94.44 304 GLN A N 1
ATOM 2444 C CA . GLN A 1 304 ? 26.333 3.661 -6.874 1.00 94.44 304 GLN A CA 1
ATOM 2445 C C . GLN A 1 304 ? 26.727 4.786 -7.832 1.00 94.44 304 GLN A C 1
ATOM 2447 O O . GLN A 1 304 ? 27.813 5.352 -7.711 1.00 94.44 304 GLN A O 1
ATOM 2452 N N . CYS A 1 305 ? 25.839 5.180 -8.748 1.00 93.00 305 CYS A N 1
ATOM 2453 C CA . CYS A 1 305 ? 26.090 6.316 -9.632 1.00 93.00 305 CYS A CA 1
ATOM 2454 C C . CYS A 1 305 ? 26.233 7.633 -8.855 1.00 93.00 305 CYS A C 1
ATOM 2456 O O . CYS A 1 305 ? 27.061 8.472 -9.214 1.00 93.00 305 CYS A O 1
ATOM 2458 N N . ALA A 1 306 ? 25.474 7.820 -7.772 1.00 93.38 306 ALA A N 1
ATOM 2459 C CA . ALA A 1 306 ? 25.632 8.975 -6.896 1.00 93.38 306 ALA A CA 1
ATOM 2460 C C . ALA A 1 306 ? 27.014 8.982 -6.226 1.00 93.38 306 ALA A C 1
ATOM 2462 O O . ALA A 1 306 ? 27.647 10.032 -6.190 1.00 93.38 306 ALA A O 1
ATOM 2463 N N . ILE A 1 307 ? 27.528 7.838 -5.771 1.00 94.19 307 ILE A N 1
ATOM 2464 C CA . ILE A 1 307 ? 28.889 7.741 -5.218 1.00 94.19 307 ILE A CA 1
ATOM 2465 C C . ILE A 1 307 ? 29.937 8.060 -6.296 1.00 94.19 307 ILE A C 1
ATOM 2467 O O . ILE A 1 307 ? 30.770 8.946 -6.103 1.00 94.19 307 ILE A O 1
ATOM 2471 N N . LEU A 1 308 ? 29.859 7.396 -7.454 1.00 94.00 308 LEU A N 1
ATOM 2472 C CA . LEU A 1 308 ? 30.825 7.539 -8.553 1.00 94.00 308 LEU A CA 1
ATOM 2473 C C . LEU A 1 308 ? 30.897 8.967 -9.108 1.00 94.00 308 LEU A C 1
ATOM 2475 O O . LEU A 1 308 ? 31.968 9.439 -9.484 1.00 94.00 308 LEU A O 1
ATOM 2479 N N . HIS A 1 309 ? 29.762 9.663 -9.151 1.00 91.19 309 HIS A N 1
ATOM 2480 C CA . HIS A 1 309 ? 29.660 11.016 -9.694 1.00 91.19 309 HIS A CA 1
ATOM 2481 C C . HIS A 1 309 ? 29.509 12.094 -8.611 1.00 91.19 309 HIS A C 1
ATOM 2483 O O . HIS A 1 309 ? 29.048 13.198 -8.916 1.00 91.19 309 HIS A O 1
ATOM 2489 N N . LEU A 1 310 ? 29.880 11.792 -7.359 1.00 90.94 310 LEU A N 1
ATOM 2490 C CA . LEU A 1 310 ? 29.877 12.730 -6.225 1.00 90.94 310 LEU A CA 1
ATOM 2491 C C . LEU A 1 310 ? 28.539 13.475 -6.052 1.00 90.94 310 LEU A C 1
ATOM 2493 O O . LEU A 1 310 ? 28.500 14.686 -5.840 1.00 90.94 310 LEU A O 1
ATOM 2497 N N . ALA A 1 311 ? 27.432 12.753 -6.228 1.00 86.62 311 ALA A N 1
ATOM 2498 C CA . ALA A 1 311 ? 26.045 13.217 -6.172 1.00 86.62 311 ALA A CA 1
ATOM 2499 C C . ALA A 1 311 ? 25.723 14.406 -7.098 1.00 86.62 311 ALA A C 1
ATOM 2501 O O . ALA A 1 311 ? 24.678 15.046 -6.961 1.00 86.62 311 ALA A O 1
ATOM 2502 N N . LYS A 1 312 ? 26.597 14.701 -8.070 1.00 86.62 312 LYS A N 1
ATOM 2503 C CA . LYS A 1 312 ? 26.435 15.839 -8.976 1.00 86.62 312 LYS A CA 1
ATOM 2504 C C . LYS A 1 312 ? 25.225 15.639 -9.888 1.00 86.62 312 LYS A C 1
ATOM 2506 O O . LYS A 1 312 ? 24.488 16.589 -10.138 1.00 86.62 312 LYS A O 1
ATOM 2511 N N . TRP A 1 313 ? 25.063 14.426 -10.428 1.00 83.81 313 TRP A N 1
ATOM 2512 C CA . TRP A 1 313 ? 24.081 14.110 -11.482 1.00 83.81 313 TRP A CA 1
ATOM 2513 C C . TRP A 1 313 ? 23.015 13.103 -11.036 1.00 83.81 313 TRP A C 1
ATOM 2515 O O . TRP A 1 313 ? 21.892 13.143 -11.532 1.00 83.81 313 TRP A O 1
ATOM 2525 N N . TYR A 1 314 ? 23.350 12.231 -10.083 1.00 89.19 314 TYR A N 1
ATOM 2526 C CA . TYR A 1 314 ? 22.476 11.166 -9.599 1.00 89.19 314 TYR A CA 1
ATOM 2527 C C . TYR A 1 314 ? 22.067 11.426 -8.156 1.00 89.19 314 TYR A C 1
ATOM 2529 O O . TYR A 1 314 ? 22.910 11.683 -7.296 1.00 89.19 314 TYR A O 1
ATOM 2537 N N . ASN A 1 315 ? 20.764 11.364 -7.894 1.00 88.12 315 ASN A N 1
ATOM 2538 C CA . ASN A 1 315 ? 20.198 11.518 -6.559 1.00 88.12 315 ASN A CA 1
ATOM 2539 C C . ASN A 1 315 ? 18.855 10.785 -6.492 1.00 88.12 315 ASN A C 1
ATOM 2541 O O . ASN A 1 315 ? 18.033 10.970 -7.380 1.00 88.12 315 ASN A O 1
ATOM 2545 N N . MET A 1 316 ? 18.571 10.023 -5.435 1.00 88.69 316 MET A N 1
ATOM 2546 C CA . MET A 1 316 ? 17.275 9.339 -5.282 1.00 88.69 316 MET A CA 1
ATOM 2547 C C . MET A 1 316 ? 16.066 10.286 -5.377 1.00 88.69 316 MET A C 1
ATOM 2549 O O . MET A 1 316 ? 15.042 9.924 -5.947 1.00 88.69 316 MET A O 1
ATOM 2553 N N . ASN A 1 317 ? 16.203 11.528 -4.913 1.00 87.25 317 ASN A N 1
ATOM 2554 C CA . ASN A 1 317 ? 15.144 12.538 -4.948 1.00 87.25 317 ASN A CA 1
ATOM 2555 C C . ASN A 1 317 ? 14.954 13.198 -6.321 1.00 87.25 317 ASN A C 1
ATOM 2557 O O . ASN A 1 317 ? 14.040 14.000 -6.469 1.00 87.25 317 ASN A O 1
ATOM 2561 N N . LYS A 1 318 ? 15.824 12.929 -7.301 1.00 87.94 318 LYS A N 1
ATOM 2562 C CA . LYS A 1 318 ? 15.749 13.537 -8.642 1.00 87.94 318 LYS A CA 1
ATOM 2563 C C . LYS A 1 318 ? 15.795 12.516 -9.771 1.00 87.94 318 LYS A C 1
ATOM 2565 O O . LYS A 1 318 ? 15.193 12.759 -10.803 1.00 87.94 318 LYS A O 1
ATOM 2570 N N . SER A 1 319 ? 16.503 11.408 -9.584 1.00 91.50 319 SER A N 1
ATOM 2571 C CA . SER A 1 319 ? 16.849 10.417 -10.608 1.00 91.50 319 SER A CA 1
ATOM 2572 C C . SER A 1 319 ? 16.010 9.133 -10.535 1.00 91.50 319 SER A C 1
ATOM 2574 O O . SER A 1 319 ? 16.158 8.242 -11.368 1.00 91.50 319 SER A O 1
ATOM 2576 N N . CYS A 1 320 ? 15.148 9.024 -9.525 1.00 92.56 320 CYS A N 1
ATOM 2577 C CA . CYS A 1 320 ? 14.247 7.901 -9.276 1.00 92.56 320 CYS A CA 1
ATOM 2578 C C . CYS A 1 320 ? 12.824 8.428 -9.031 1.00 92.56 320 CYS A C 1
ATOM 2580 O O . CYS A 1 320 ? 12.614 9.640 -8.958 1.00 92.56 320 CYS A O 1
ATOM 2582 N N . ILE A 1 321 ? 11.844 7.534 -8.895 1.00 93.50 321 ILE A N 1
ATOM 2583 C CA . ILE A 1 321 ? 10.503 7.889 -8.409 1.00 93.50 321 ILE A CA 1
ATOM 2584 C C . ILE A 1 321 ? 10.571 8.502 -7.001 1.00 93.50 321 ILE A C 1
ATOM 2586 O O . I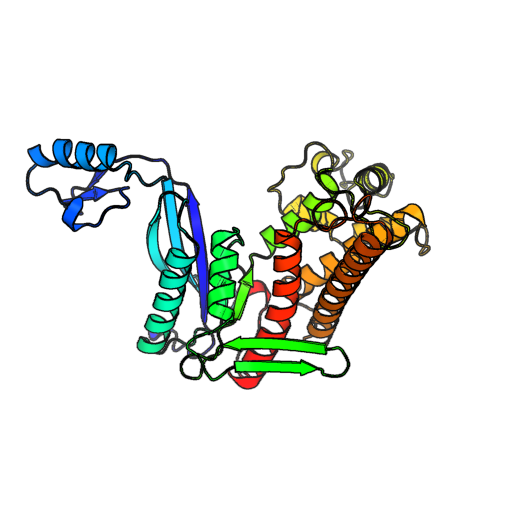LE A 1 321 ? 11.570 8.356 -6.294 1.00 93.50 321 ILE A O 1
ATOM 2590 N N . SER A 1 322 ? 9.506 9.190 -6.576 1.00 91.62 322 SER A N 1
ATOM 2591 C CA . SER A 1 322 ? 9.498 9.821 -5.254 1.00 91.62 322 SER A CA 1
ATOM 2592 C C . SER A 1 322 ? 9.769 8.791 -4.143 1.00 91.62 322 SER A C 1
ATOM 2594 O O . SER A 1 322 ? 9.254 7.671 -4.228 1.00 91.62 322 SER A O 1
ATOM 2596 N N . PRO A 1 323 ? 10.521 9.146 -3.080 1.00 91.19 323 PRO A N 1
ATOM 2597 C CA . PRO A 1 323 ? 10.836 8.214 -1.993 1.00 91.19 323 PRO A CA 1
ATOM 2598 C C . PRO A 1 323 ? 9.597 7.553 -1.378 1.00 91.19 323 PRO A C 1
ATOM 2600 O O . PRO A 1 323 ? 9.616 6.373 -1.046 1.00 91.19 323 PRO A O 1
ATOM 2603 N N . GLN A 1 324 ? 8.493 8.299 -1.284 1.00 89.56 324 GLN A N 1
ATOM 2604 C CA . GLN A 1 324 ? 7.212 7.774 -0.819 1.00 89.56 324 GLN A CA 1
ATOM 2605 C C . GLN A 1 324 ? 6.664 6.691 -1.758 1.00 89.56 324 GLN A C 1
ATOM 2607 O O . GLN A 1 324 ? 6.321 5.610 -1.291 1.00 89.56 324 GLN A O 1
ATOM 2612 N N . SER A 1 325 ? 6.617 6.945 -3.072 1.00 92.12 325 SER A N 1
ATOM 2613 C CA . SER A 1 325 ? 6.129 5.952 -4.042 1.00 92.12 325 SER A CA 1
ATOM 2614 C C . SER A 1 325 ? 7.023 4.717 -4.063 1.00 92.12 325 SER A C 1
ATOM 2616 O O . SER A 1 325 ? 6.518 3.602 -4.086 1.00 92.12 325 SER A O 1
ATOM 2618 N N . PHE A 1 326 ? 8.344 4.910 -3.992 1.00 94.44 326 PHE A N 1
ATOM 2619 C CA . PHE A 1 326 ? 9.312 3.818 -3.920 1.00 94.44 326 PHE A CA 1
ATOM 2620 C C . PHE A 1 326 ? 9.031 2.892 -2.733 1.00 94.44 326 PHE A C 1
ATOM 2622 O O . PHE A 1 326 ? 8.894 1.682 -2.902 1.00 94.44 326 PHE A O 1
ATOM 2629 N N . ASN A 1 327 ? 8.883 3.472 -1.542 1.00 93.50 327 ASN A N 1
ATOM 2630 C CA . ASN A 1 327 ? 8.604 2.726 -0.321 1.00 93.50 327 ASN A CA 1
ATOM 2631 C C . ASN A 1 327 ? 7.247 2.007 -0.381 1.00 93.50 327 ASN A C 1
ATOM 2633 O O . ASN A 1 327 ? 7.166 0.836 -0.016 1.00 93.50 327 ASN A O 1
ATOM 2637 N N . ILE A 1 328 ? 6.208 2.668 -0.907 1.00 93.94 328 ILE A N 1
ATOM 2638 C CA . ILE A 1 328 ? 4.889 2.056 -1.123 1.00 93.94 328 ILE A CA 1
ATOM 2639 C C . ILE A 1 328 ? 4.999 0.853 -2.067 1.00 93.94 328 ILE A C 1
ATOM 2641 O O . ILE A 1 328 ? 4.470 -0.208 -1.753 1.00 93.94 328 ILE A O 1
ATOM 2645 N N . PHE A 1 329 ? 5.705 0.970 -3.195 1.00 95.88 329 PHE A N 1
ATOM 2646 C CA . PHE A 1 329 ? 5.825 -0.126 -4.161 1.00 95.88 329 PHE A CA 1
ATOM 2647 C C . PHE A 1 329 ? 6.610 -1.322 -3.613 1.00 95.88 329 PHE A C 1
ATOM 2649 O O . PHE A 1 329 ? 6.192 -2.462 -3.815 1.00 95.88 329 PHE A O 1
ATOM 2656 N N . CYS A 1 330 ? 7.689 -1.080 -2.862 1.00 95.50 330 CYS A N 1
ATOM 2657 C CA . CYS A 1 330 ? 8.393 -2.142 -2.141 1.00 95.50 330 CYS A CA 1
ATOM 2658 C C . CYS A 1 330 ? 7.476 -2.822 -1.114 1.00 95.50 330 CYS A C 1
ATOM 2660 O O . CYS A 1 330 ? 7.398 -4.050 -1.082 1.00 95.50 330 CYS A O 1
ATOM 2662 N N . SER A 1 331 ? 6.743 -2.028 -0.325 1.00 94.94 331 SER A N 1
ATOM 2663 C CA . SER A 1 331 ? 5.802 -2.537 0.677 1.00 94.94 331 SER A CA 1
ATOM 2664 C C . SER A 1 331 ? 4.679 -3.358 0.044 1.00 94.94 331 SER A C 1
ATOM 2666 O O . SER A 1 331 ? 4.316 -4.386 0.598 1.00 94.94 331 SER A O 1
ATOM 2668 N N . LEU A 1 332 ? 4.158 -2.976 -1.125 1.00 95.75 332 LEU A N 1
ATOM 2669 C CA . LEU A 1 332 ? 3.136 -3.757 -1.830 1.00 95.75 332 LEU A CA 1
ATOM 2670 C C . LEU A 1 332 ? 3.637 -5.155 -2.217 1.00 95.75 332 LEU A C 1
ATOM 2672 O O . LEU A 1 332 ? 2.926 -6.139 -2.008 1.00 95.75 332 LEU A O 1
ATOM 2676 N N . ALA A 1 333 ? 4.859 -5.252 -2.748 1.00 96.69 333 ALA A N 1
ATOM 2677 C CA . ALA A 1 333 ? 5.459 -6.536 -3.099 1.00 96.69 333 ALA A CA 1
ATOM 2678 C C . ALA A 1 333 ? 5.683 -7.422 -1.860 1.00 96.69 333 ALA A C 1
ATOM 2680 O O . ALA A 1 333 ? 5.309 -8.597 -1.863 1.00 96.69 333 ALA A O 1
ATOM 2681 N N . GLU A 1 334 ? 6.230 -6.847 -0.786 1.00 96.62 334 GLU A N 1
ATOM 2682 C CA . GLU A 1 334 ? 6.443 -7.535 0.493 1.00 96.62 334 GLU A CA 1
ATOM 2683 C C . GLU A 1 334 ? 5.119 -8.017 1.112 1.00 96.62 334 GLU A C 1
ATOM 2685 O O . GLU A 1 334 ? 4.961 -9.202 1.428 1.00 96.62 334 GLU A O 1
ATOM 2690 N N . SER A 1 335 ? 4.134 -7.124 1.224 1.00 96.56 335 SER A N 1
ATOM 2691 C CA . SER A 1 3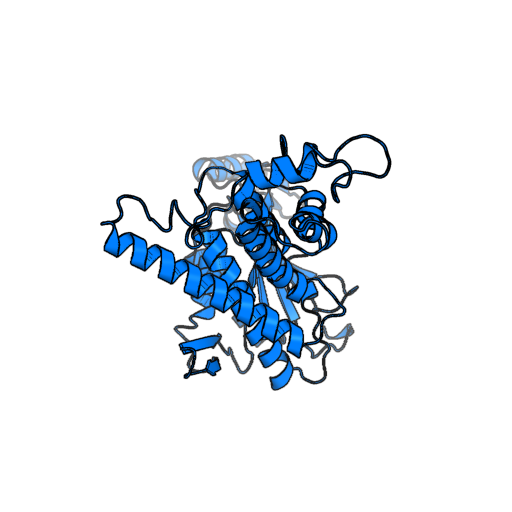35 ? 2.842 -7.418 1.843 1.00 96.56 335 SER A CA 1
ATOM 2692 C C . SER A 1 335 ? 2.075 -8.507 1.099 1.00 96.56 335 SER A C 1
ATOM 2694 O O . SER A 1 335 ? 1.418 -9.317 1.750 1.00 96.56 335 SER A O 1
ATOM 2696 N N . LEU A 1 336 ? 2.174 -8.601 -0.233 1.00 96.94 336 LEU A N 1
ATOM 2697 C CA . LEU A 1 336 ? 1.537 -9.697 -0.971 1.00 96.94 336 LEU A CA 1
ATOM 2698 C C . LEU A 1 336 ? 2.114 -11.061 -0.576 1.00 96.94 336 LEU A C 1
ATOM 2700 O O . LEU A 1 336 ? 1.357 -11.999 -0.320 1.00 96.94 336 LEU A O 1
ATOM 2704 N N . VAL A 1 337 ? 3.444 -11.180 -0.529 1.00 97.38 337 VAL A N 1
ATOM 2705 C CA . VAL A 1 337 ? 4.114 -12.440 -0.172 1.00 97.38 337 VAL A CA 1
ATOM 2706 C C . VAL A 1 337 ? 3.752 -12.836 1.260 1.00 97.38 337 VAL A C 1
ATOM 2708 O O . VAL A 1 337 ? 3.387 -13.989 1.505 1.00 97.38 337 VAL A O 1
ATOM 2711 N N . LEU A 1 338 ? 3.766 -11.875 2.188 1.00 97.75 338 LEU A N 1
ATOM 2712 C CA . LEU A 1 338 ? 3.369 -12.097 3.579 1.00 97.75 338 LEU A CA 1
ATOM 2713 C C . LEU A 1 338 ? 1.888 -12.475 3.715 1.00 97.75 338 LEU A C 1
ATOM 2715 O O . LEU A 1 338 ? 1.572 -13.382 4.481 1.00 97.75 338 LEU A O 1
ATOM 2719 N N . LEU A 1 339 ? 0.982 -11.857 2.950 1.00 97.06 339 LEU A N 1
ATOM 2720 C CA . LEU A 1 339 ? -0.441 -12.217 2.940 1.00 97.06 339 LEU A CA 1
ATOM 2721 C C . LEU A 1 339 ? -0.663 -13.645 2.435 1.00 97.06 339 LEU A C 1
ATOM 2723 O O . LEU A 1 339 ? -1.424 -14.391 3.050 1.00 97.06 339 LEU A O 1
ATOM 2727 N N . ILE A 1 340 ? 0.019 -14.057 1.361 1.00 96.69 340 ILE A N 1
ATOM 2728 C CA . ILE A 1 340 ? -0.066 -15.435 0.851 1.00 96.69 340 ILE A CA 1
ATOM 2729 C C . ILE A 1 340 ? 0.413 -16.431 1.916 1.00 96.69 340 ILE A C 1
ATOM 2731 O O . ILE A 1 340 ? -0.233 -17.458 2.138 1.00 96.69 340 ILE A O 1
ATOM 2735 N N . LEU A 1 341 ? 1.516 -16.127 2.604 1.00 96.94 341 LEU A N 1
ATOM 2736 C CA . LEU A 1 341 ? 2.031 -16.966 3.689 1.00 96.94 341 LEU A CA 1
ATOM 2737 C C . LEU A 1 341 ? 1.087 -17.006 4.894 1.00 96.94 341 LEU A C 1
ATOM 2739 O O . LEU A 1 341 ? 0.847 -18.081 5.441 1.00 96.94 341 LEU A O 1
ATOM 2743 N N . ALA A 1 342 ? 0.511 -15.868 5.279 1.00 96.88 342 ALA A N 1
ATOM 2744 C CA . ALA A 1 342 ? -0.451 -15.786 6.370 1.00 96.88 342 ALA A CA 1
ATOM 2745 C C . ALA A 1 342 ? -1.714 -16.602 6.067 1.00 96.88 342 ALA A C 1
ATOM 2747 O O . ALA A 1 342 ? -2.166 -17.373 6.911 1.00 96.88 342 ALA A O 1
ATOM 2748 N N . HIS A 1 343 ? -2.245 -16.512 4.846 1.00 96.00 343 HIS A N 1
ATOM 2749 C CA . HIS A 1 343 ? -3.369 -17.347 4.415 1.00 96.00 343 HIS A CA 1
ATOM 2750 C C . HIS A 1 343 ? -3.026 -18.827 4.445 1.00 96.00 343 HIS A C 1
ATOM 2752 O O . HIS A 1 343 ? -3.761 -19.607 5.041 1.00 96.00 343 HIS A O 1
ATOM 2758 N N . ARG A 1 344 ? -1.882 -19.217 3.878 1.00 95.19 344 ARG A N 1
ATOM 2759 C CA . ARG A 1 344 ? -1.435 -20.614 3.886 1.00 95.19 344 ARG A CA 1
ATOM 2760 C C . ARG A 1 344 ? -1.310 -21.177 5.305 1.00 95.19 344 ARG A C 1
ATOM 2762 O O . ARG A 1 344 ? -1.702 -22.320 5.526 1.00 95.19 344 ARG A O 1
ATOM 2769 N N . ASN A 1 345 ? -0.746 -20.407 6.234 1.00 96.31 345 ASN A N 1
ATOM 2770 C CA . ASN A 1 345 ? -0.387 -20.900 7.564 1.00 96.31 345 ASN A CA 1
ATOM 2771 C C . ASN A 1 345 ? -1.541 -20.808 8.578 1.00 96.31 345 ASN A C 1
ATOM 2773 O O . ASN A 1 345 ? -1.633 -21.666 9.450 1.00 96.31 345 ASN A O 1
ATOM 2777 N N . TYR A 1 346 ? -2.413 -19.799 8.468 1.00 95.06 346 TYR A N 1
ATOM 2778 C CA . TYR A 1 346 ? -3.444 -19.501 9.477 1.00 95.06 346 TYR A CA 1
ATOM 2779 C C . TYR A 1 346 ? -4.879 -19.634 8.956 1.00 95.06 346 TYR A C 1
ATOM 2781 O O . TYR A 1 346 ? -5.795 -19.867 9.741 1.00 95.06 346 TYR A O 1
ATOM 2789 N N . TYR A 1 347 ? -5.097 -19.499 7.645 1.00 94.81 347 TYR A N 1
ATOM 2790 C CA . TYR A 1 347 ? -6.435 -19.416 7.048 1.00 94.81 347 TYR A CA 1
ATOM 2791 C C . TYR A 1 347 ? -6.573 -20.292 5.794 1.00 94.81 347 TYR A C 1
ATOM 2793 O O . TYR A 1 347 ? -7.278 -19.929 4.859 1.00 94.81 347 TYR A O 1
ATOM 2801 N N . SER A 1 348 ? -5.934 -21.467 5.774 1.00 93.25 348 SER A N 1
ATOM 2802 C CA . SER A 1 348 ? -5.832 -22.342 4.590 1.00 93.25 348 SER A CA 1
ATOM 2803 C C . SER A 1 348 ? -7.173 -22.818 4.022 1.00 93.25 348 SER A C 1
ATOM 2805 O O . SER A 1 348 ? -7.260 -23.153 2.843 1.00 93.25 348 SER A O 1
ATOM 2807 N N . ASN A 1 349 ? -8.220 -22.825 4.849 1.00 93.25 349 ASN A N 1
ATOM 2808 C CA . ASN A 1 349 ? -9.580 -23.204 4.465 1.00 93.25 349 ASN A CA 1
ATOM 2809 C C . ASN A 1 349 ? -10.412 -22.028 3.921 1.00 93.25 349 ASN A C 1
ATOM 2811 O O . ASN A 1 349 ? -11.574 -22.219 3.563 1.00 93.25 349 ASN A O 1
ATOM 2815 N N . TYR A 1 350 ? -9.852 -20.817 3.883 1.00 92.75 350 TYR A N 1
ATOM 2816 C CA . TYR A 1 350 ? -10.533 -19.612 3.422 1.00 92.75 350 TYR A CA 1
ATOM 2817 C C . TYR A 1 350 ? -9.964 -19.138 2.085 1.00 92.75 350 TYR A C 1
ATOM 2819 O O . TYR A 1 350 ? -8.758 -19.228 1.852 1.00 92.75 350 TYR A O 1
ATOM 2827 N N . PRO A 1 351 ? -10.812 -18.611 1.187 1.00 90.38 351 PRO A N 1
ATOM 2828 C CA . PRO A 1 351 ? -10.332 -18.079 -0.074 1.00 90.38 351 PRO A CA 1
ATOM 2829 C C . PRO A 1 351 ? -9.530 -16.794 0.156 1.00 90.38 351 PRO A C 1
ATOM 2831 O O . PRO A 1 351 ? -9.934 -15.913 0.918 1.00 90.38 351 PRO A O 1
ATOM 2834 N N . PHE A 1 352 ? -8.414 -16.664 -0.559 1.00 92.62 352 PHE A N 1
ATOM 2835 C CA . PHE A 1 352 ? -7.631 -15.435 -0.594 1.00 92.62 352 PHE A CA 1
ATOM 2836 C C . PHE A 1 352 ? -7.960 -14.633 -1.854 1.00 92.62 352 PHE A C 1
ATOM 2838 O O . PHE A 1 352 ? -7.615 -15.053 -2.962 1.00 92.62 352 PHE A O 1
ATOM 2845 N N . PHE A 1 353 ? -8.590 -13.468 -1.671 1.00 92.00 353 PHE A N 1
ATOM 2846 C CA . PHE A 1 353 ? -8.886 -12.497 -2.726 1.00 92.00 353 PHE A CA 1
ATOM 2847 C C . PHE A 1 353 ? -8.045 -11.227 -2.526 1.00 92.00 353 PHE A C 1
ATOM 2849 O O . PHE A 1 353 ? -8.476 -10.335 -1.797 1.00 92.00 353 PHE A O 1
ATOM 2856 N N . PRO A 1 354 ? -6.861 -11.104 -3.159 1.00 91.81 354 PRO A N 1
ATOM 2857 C CA . PRO A 1 354 ? -5.970 -9.956 -2.966 1.00 91.81 354 PRO A CA 1
ATOM 2858 C C . PRO A 1 354 ? -6.638 -8.589 -3.181 1.00 91.81 354 PRO A C 1
ATOM 2860 O O . PRO A 1 354 ? -6.330 -7.638 -2.469 1.00 91.81 354 PRO A O 1
ATOM 2863 N N . CYS A 1 355 ? -7.591 -8.494 -4.114 1.00 89.38 355 CYS A N 1
ATOM 2864 C CA . CYS A 1 355 ? -8.318 -7.259 -4.408 1.00 89.38 355 CYS A CA 1
ATOM 2865 C C . CYS A 1 355 ? -9.186 -6.755 -3.242 1.00 89.38 355 CYS A C 1
ATOM 2867 O O . CYS A 1 355 ? -9.527 -5.580 -3.212 1.00 89.38 355 CYS A O 1
ATOM 2869 N N . GLU A 1 356 ? -9.533 -7.613 -2.278 1.00 90.69 356 GLU A N 1
ATOM 2870 C CA . GLU A 1 356 ? -10.386 -7.260 -1.133 1.00 90.69 356 GLU A CA 1
ATOM 2871 C C . GLU A 1 356 ? -9.593 -6.748 0.084 1.00 90.69 356 GLU A C 1
ATOM 2873 O O . GLU A 1 356 ? -10.192 -6.416 1.106 1.00 90.69 356 GLU A O 1
ATOM 2878 N N . TYR A 1 357 ? -8.260 -6.685 -0.019 1.00 89.56 357 TYR A N 1
ATOM 2879 C CA . TYR A 1 357 ? -7.358 -6.188 1.030 1.00 89.56 357 TYR A CA 1
ATOM 2880 C C . TYR A 1 357 ? -7.033 -4.695 0.887 1.00 89.56 357 TYR A C 1
ATOM 2882 O O . TYR A 1 357 ? -6.459 -4.108 1.799 1.00 89.56 357 TYR A O 1
ATOM 2890 N N . GLY A 1 358 ? -7.385 -4.078 -0.245 1.00 78.25 358 GLY A N 1
ATOM 2891 C CA . GLY A 1 358 ? -7.258 -2.635 -0.448 1.00 78.25 358 GLY A CA 1
ATOM 2892 C C . GLY A 1 358 ? -8.307 -1.832 0.328 1.00 78.25 358 GLY A C 1
ATOM 2893 O O . GLY A 1 358 ? -9.139 -2.380 1.044 1.00 78.25 358 GLY A O 1
ATOM 2894 N N . THR A 1 359 ? -8.278 -0.517 0.154 1.00 73.12 359 THR A N 1
ATOM 2895 C CA . THR A 1 359 ? -9.188 0.458 0.782 1.00 73.12 359 THR A CA 1
ATOM 2896 C C . THR A 1 359 ? -10.535 0.618 0.055 1.00 73.12 359 THR A C 1
ATOM 2898 O O . THR A 1 359 ? -11.318 1.492 0.417 1.00 73.12 359 THR A O 1
ATOM 2901 N N . GLU A 1 360 ? -10.809 -0.212 -0.958 1.00 63.41 360 GLU A N 1
ATOM 2902 C CA . GLU A 1 360 ? -12.014 -0.159 -1.807 1.00 63.41 360 GLU A CA 1
ATOM 2903 C C . GLU A 1 360 ? -13.228 -0.932 -1.278 1.00 63.41 360 GLU A C 1
ATOM 2905 O O . GLU A 1 360 ? -13.071 -2.052 -0.717 1.00 63.41 360 GLU A O 1
#